Protein AF-A0A813JHT0-F1 (afdb_monomer_lite)

Sequence (220 aa):
MAVLHNSRRRVATPGHAGTRRAPLCAMLAVAAFACAQRTFVQPGAGRGAVARTVRGGGSDSSQSAYTYEPFPWAADITVRDEDLLAVVQAVPDVDSVWPDNFGSMQREDFRTRVKQRAGNLEDRAIDSIFNSFNKATYIVVDRSSCAETIRSWRNSDPQGEVSMNSVNLSIFGGRVQVIGAWLFLNVFSSFAAYFIILRPILDSNFGIDLLPGQPKWWDR

Radius of gyration: 30.07 Å; chains: 1; bounding box: 58×122×62 Å

Foldseek 3Di:
DDDDDDDDDDDDDDDDPDDPDDDPPPPPVVVVVVVPPPPPDDDDDDDDDDDDDDDDDDDPPPPPPDDDDLQVLLPDPPDDLVLLLLLLVLDQALCQQPNPVDQFDDLVSSVVSSCVRRNPRDSSSSVLLVCLLVLNDPPTRGSVSNRVLSCQQQVVDPVSGGNSVSSVVSSNSSSCVSVVVVCCVPPVVVVCCCLVPVQVVCCVPPVDHPDPPDDRPVVD

Structure (mmCIF, N/CA/C/O backbone):
data_AF-A0A813JHT0-F1
#
_entry.id   AF-A0A813JHT0-F1
#
loop_
_atom_site.group_PDB
_atom_site.id
_atom_site.type_symbol
_atom_site.label_atom_id
_atom_site.label_alt_id
_atom_site.label_comp_id
_atom_site.label_asym_id
_atom_site.label_entity_id
_atom_site.label_seq_id
_atom_site.pdbx_PDB_ins_code
_atom_site.Cartn_x
_atom_site.Cartn_y
_atom_site.Cartn_z
_atom_site.occupancy
_atom_site.B_iso_or_equiv
_atom_site.auth_seq_id
_atom_site.auth_comp_id
_atom_site.auth_asym_id
_atom_site.auth_atom_id
_atom_site.pdbx_PDB_model_num
ATOM 1 N N . MET A 1 1 ? 30.923 83.487 -16.931 1.00 39.47 1 MET A N 1
ATOM 2 C CA . MET A 1 1 ? 31.769 82.880 -15.878 1.00 39.47 1 MET A CA 1
ATOM 3 C C . MET A 1 1 ? 31.851 81.393 -16.184 1.00 39.47 1 MET A C 1
ATOM 5 O O . MET A 1 1 ? 30.807 80.772 -16.281 1.00 39.47 1 MET A O 1
ATOM 9 N N . ALA A 1 2 ? 32.968 80.919 -16.743 1.00 39.41 2 ALA A N 1
ATOM 10 C CA . ALA A 1 2 ? 34.105 80.355 -15.998 1.00 39.41 2 ALA A CA 1
ATOM 11 C C . ALA A 1 2 ? 33.700 79.065 -15.251 1.00 39.41 2 ALA A C 1
ATOM 13 O O . ALA A 1 2 ? 32.733 79.101 -14.511 1.00 39.41 2 ALA A O 1
ATOM 14 N N . VAL A 1 3 ? 34.376 77.918 -15.313 1.00 40.06 3 VAL A N 1
ATOM 15 C CA . VAL A 1 3 ? 35.500 77.368 -16.091 1.00 40.06 3 VAL A CA 1
ATOM 16 C C . VAL A 1 3 ? 35.672 75.932 -15.538 1.00 40.06 3 VAL A C 1
ATOM 18 O O . VAL A 1 3 ? 35.501 75.770 -14.339 1.00 40.06 3 VAL A O 1
ATOM 21 N N . LEU A 1 4 ? 35.982 74.953 -16.410 1.00 42.19 4 LEU A N 1
ATOM 22 C CA . LEU A 1 4 ? 36.785 73.708 -16.232 1.00 42.19 4 LEU A CA 1
ATOM 23 C C . LEU A 1 4 ? 36.589 72.849 -14.945 1.00 42.19 4 LEU A C 1
ATOM 25 O O . LEU A 1 4 ? 36.483 73.345 -13.842 1.00 42.19 4 LEU A O 1
ATOM 29 N N . HIS A 1 5 ? 36.638 71.515 -14.934 1.00 39.44 5 HIS A N 1
ATOM 30 C CA . HIS A 1 5 ? 37.691 70.632 -15.446 1.00 39.44 5 HIS A CA 1
ATOM 31 C C . HIS A 1 5 ? 37.261 69.177 -15.115 1.00 39.44 5 HIS A C 1
ATOM 33 O O . HIS A 1 5 ? 36.778 68.903 -14.025 1.00 39.44 5 HIS A O 1
ATOM 39 N N . ASN A 1 6 ? 37.283 68.260 -16.080 1.00 40.28 6 ASN A N 1
ATOM 40 C CA . ASN A 1 6 ? 38.317 67.240 -16.331 1.00 40.28 6 ASN A CA 1
ATOM 41 C C . ASN A 1 6 ? 38.044 65.830 -15.777 1.00 40.28 6 ASN A C 1
ATOM 43 O O . ASN A 1 6 ? 38.031 65.594 -14.577 1.00 40.28 6 ASN A O 1
ATOM 47 N N . SER A 1 7 ? 38.020 64.899 -16.734 1.00 47.91 7 SER A N 1
ATOM 48 C CA . SER A 1 7 ? 38.751 63.629 -16.754 1.00 47.91 7 SER A CA 1
ATOM 49 C C . SER A 1 7 ? 38.680 62.692 -15.550 1.00 47.91 7 SER A C 1
ATOM 51 O O . SER A 1 7 ? 39.332 62.911 -14.534 1.00 47.91 7 SER A O 1
ATOM 53 N N . ARG A 1 8 ? 38.193 61.473 -15.821 1.00 46.19 8 ARG A N 1
ATOM 54 C CA . ARG A 1 8 ? 39.055 60.284 -15.712 1.00 46.19 8 ARG A CA 1
ATOM 55 C C . ARG A 1 8 ? 38.555 59.115 -16.563 1.00 46.19 8 ARG A C 1
ATOM 57 O O . ARG A 1 8 ? 37.429 58.653 -16.430 1.00 46.19 8 ARG A O 1
ATOM 64 N N . ARG A 1 9 ? 39.473 58.638 -17.409 1.00 50.31 9 ARG A N 1
ATOM 65 C CA . ARG A 1 9 ? 39.480 57.347 -18.111 1.00 50.31 9 ARG A CA 1
ATOM 66 C C . ARG A 1 9 ? 39.134 56.188 -17.173 1.00 50.31 9 ARG A C 1
ATOM 68 O O . ARG A 1 9 ? 39.698 56.130 -16.081 1.00 50.31 9 ARG A O 1
ATOM 75 N N . ARG A 1 10 ? 38.434 55.173 -17.692 1.00 43.78 10 ARG A N 1
ATOM 76 C CA . ARG A 1 10 ? 38.801 53.765 -17.460 1.00 43.78 10 ARG A CA 1
ATOM 77 C C . ARG A 1 10 ? 38.607 52.935 -18.726 1.00 43.78 10 ARG A C 1
ATOM 79 O O . ARG A 1 10 ? 37.542 52.923 -19.327 1.00 43.78 10 ARG A O 1
ATOM 86 N N . VAL A 1 11 ? 39.696 52.271 -19.092 1.00 51.69 11 VAL A N 1
ATOM 87 C CA . VAL A 1 11 ? 39.784 51.139 -20.013 1.00 51.69 11 VAL A CA 1
ATOM 88 C C . VAL A 1 11 ? 39.367 49.888 -19.242 1.00 51.69 11 VAL A C 1
ATOM 90 O O . VAL A 1 11 ? 39.851 49.709 -18.126 1.00 51.69 11 VAL A O 1
ATOM 93 N N . ALA A 1 12 ? 38.531 49.035 -19.838 1.00 39.22 12 ALA A N 1
ATOM 94 C CA . ALA A 1 12 ? 38.560 47.579 -19.658 1.00 39.22 12 ALA A CA 1
ATOM 95 C C . ALA A 1 12 ? 37.565 46.903 -20.620 1.00 39.22 12 ALA A C 1
ATOM 97 O O . ALA A 1 12 ? 36.356 46.962 -20.419 1.00 39.22 12 ALA A O 1
ATOM 98 N N . THR A 1 13 ? 38.081 46.224 -21.642 1.00 48.75 13 THR A N 1
ATOM 99 C CA . THR A 1 13 ? 37.451 45.022 -22.213 1.00 48.75 13 THR A CA 1
ATOM 100 C C . THR A 1 13 ? 37.970 43.807 -21.445 1.00 48.75 13 THR A C 1
ATOM 102 O O . THR A 1 13 ? 39.159 43.773 -21.118 1.00 48.75 13 THR A O 1
ATOM 105 N N . PRO A 1 14 ? 37.129 42.792 -21.194 1.00 45.59 14 PRO A N 1
ATOM 106 C CA . PRO A 1 14 ? 37.393 41.530 -21.885 1.00 45.59 14 PRO A CA 1
ATOM 107 C C . PRO A 1 14 ? 36.131 40.795 -22.363 1.00 45.59 14 PRO A C 1
ATOM 109 O O . PRO A 1 14 ? 35.031 40.955 -21.838 1.00 45.59 14 PRO A O 1
ATOM 112 N N . GLY A 1 15 ? 36.339 39.991 -23.407 1.00 38.19 15 GLY A N 1
ATOM 113 C CA . GLY A 1 15 ? 35.321 39.298 -24.183 1.00 38.19 15 GLY A CA 1
ATOM 114 C C . GLY A 1 15 ? 34.507 38.246 -23.431 1.00 38.19 15 GLY A C 1
ATOM 115 O O . GLY A 1 15 ? 34.959 37.584 -22.499 1.00 38.19 15 GLY A O 1
ATOM 116 N N . HIS A 1 16 ? 33.280 38.069 -23.910 1.00 42.62 16 HIS A N 1
ATOM 117 C CA . HIS A 1 16 ? 32.401 36.969 -23.551 1.00 42.62 16 HIS A CA 1
ATOM 118 C C . HIS A 1 16 ? 32.788 35.710 -24.334 1.00 42.62 16 HIS A C 1
ATOM 120 O O . HIS A 1 16 ? 32.294 35.466 -25.431 1.00 42.62 16 HIS A O 1
ATOM 126 N N . ALA A 1 17 ? 33.663 34.893 -23.749 1.00 44.19 17 ALA A N 1
ATOM 127 C CA . ALA A 1 17 ? 33.780 33.486 -24.109 1.00 44.19 17 ALA A CA 1
ATOM 128 C C . ALA A 1 17 ? 32.729 32.701 -23.311 1.00 44.19 17 ALA A C 1
ATOM 130 O O . ALA A 1 17 ? 32.844 32.517 -22.098 1.00 44.19 17 ALA A O 1
ATOM 131 N N . GLY A 1 18 ? 31.667 32.283 -24.000 1.00 44.84 18 GLY A N 1
ATOM 132 C CA . GLY A 1 18 ? 30.606 31.455 -23.444 1.00 44.84 18 GLY A CA 1
ATOM 133 C C . GLY A 1 18 ? 31.132 30.085 -23.028 1.00 44.84 18 GLY A C 1
ATOM 134 O O . GLY A 1 18 ? 31.391 29.225 -23.863 1.00 44.84 18 GLY A O 1
ATOM 135 N N . THR A 1 19 ? 31.234 29.858 -21.723 1.00 42.38 19 THR A N 1
ATOM 136 C CA . THR A 1 19 ? 31.386 28.524 -21.143 1.00 42.38 19 THR A CA 1
ATOM 137 C C . THR A 1 19 ? 29.993 27.963 -20.873 1.00 42.38 19 THR A C 1
ATOM 139 O O . THR A 1 19 ? 29.378 28.217 -19.839 1.00 42.38 19 THR A O 1
ATOM 142 N N . ARG A 1 20 ? 29.468 27.193 -21.833 1.00 43.25 20 ARG A N 1
ATOM 143 C CA . ARG A 1 20 ? 28.304 26.326 -21.614 1.00 43.25 20 ARG A CA 1
ATOM 144 C C . ARG A 1 20 ? 28.704 25.242 -20.612 1.00 43.25 20 ARG A C 1
ATOM 146 O O . ARG A 1 20 ? 29.305 24.240 -20.981 1.00 43.25 20 ARG A O 1
ATOM 153 N N . ARG A 1 21 ? 28.384 25.444 -19.333 1.00 41.97 21 ARG A N 1
ATOM 154 C CA . ARG A 1 21 ? 28.348 24.357 -18.350 1.00 41.97 21 ARG A CA 1
ATOM 155 C C . ARG A 1 21 ? 27.132 23.488 -18.664 1.00 41.97 21 ARG A C 1
ATOM 157 O O . ARG A 1 21 ? 26.000 23.908 -18.444 1.00 41.97 21 ARG A O 1
ATOM 164 N N . ALA A 1 22 ? 27.373 22.300 -19.208 1.00 45.97 22 ALA A N 1
ATOM 165 C CA . ALA A 1 22 ? 26.373 21.242 -19.249 1.00 45.97 22 ALA A CA 1
ATOM 166 C C . ALA A 1 22 ? 26.033 20.809 -17.805 1.00 45.97 22 ALA A C 1
ATOM 168 O O . ALA A 1 22 ? 26.945 20.694 -16.979 1.00 45.97 22 ALA A O 1
ATOM 169 N N . PRO A 1 23 ? 24.754 20.582 -17.461 1.00 44.19 23 PRO A N 1
ATOM 170 C CA . PRO A 1 23 ? 24.379 20.140 -16.126 1.00 44.19 23 PRO A CA 1
ATOM 171 C C . PRO A 1 23 ? 24.704 18.650 -15.935 1.00 44.19 23 PRO A C 1
ATOM 173 O O . PRO A 1 23 ? 23.951 17.767 -16.340 1.00 44.19 23 PRO A O 1
ATOM 176 N N . LEU A 1 24 ? 25.806 18.380 -15.234 1.00 42.47 24 LEU A N 1
ATOM 177 C CA . LEU A 1 24 ? 26.158 17.101 -14.598 1.00 42.47 24 LEU A CA 1
ATOM 178 C C . LEU A 1 24 ? 25.237 16.788 -13.391 1.00 42.47 24 LEU A C 1
ATOM 180 O O . LEU A 1 24 ? 25.703 16.439 -12.314 1.00 42.47 24 LEU A O 1
ATOM 184 N N . CYS A 1 25 ? 23.916 16.925 -13.550 1.00 36.72 25 CYS A N 1
ATOM 185 C CA . CYS A 1 25 ? 22.932 16.618 -12.498 1.00 36.72 25 CYS A CA 1
ATOM 186 C C . CYS A 1 25 ? 22.017 15.426 -12.822 1.00 36.72 25 CYS A C 1
ATOM 1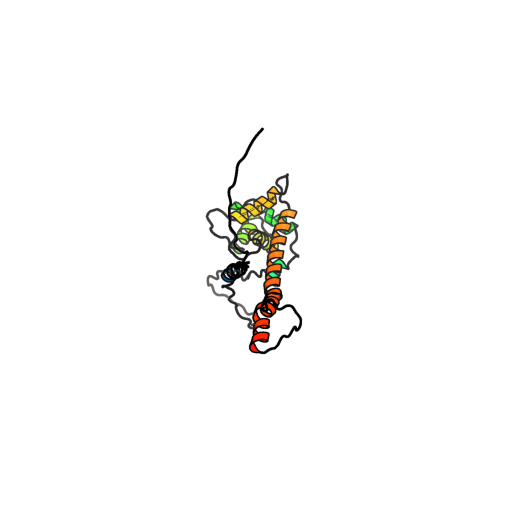88 O O . CYS A 1 25 ? 21.223 15.029 -11.977 1.00 36.72 25 CYS A O 1
ATOM 190 N N . ALA A 1 26 ? 22.123 14.814 -14.006 1.00 39.06 26 ALA A N 1
ATOM 191 C CA . ALA A 1 26 ? 21.202 13.746 -14.411 1.00 39.06 26 ALA A CA 1
ATOM 192 C C . ALA A 1 26 ? 21.639 12.317 -14.019 1.00 39.06 26 ALA A C 1
ATOM 194 O O . ALA A 1 26 ? 20.841 11.394 -14.143 1.00 39.06 26 ALA A O 1
ATOM 195 N N . MET A 1 27 ? 22.864 12.102 -13.517 1.00 37.34 27 MET A N 1
ATOM 196 C CA . MET A 1 27 ? 23.356 10.744 -13.206 1.00 37.34 27 MET A CA 1
ATOM 197 C C . MET A 1 27 ? 23.223 10.312 -11.737 1.00 37.34 27 MET A C 1
ATOM 199 O O . MET A 1 27 ? 23.420 9.140 -11.432 1.00 37.34 27 MET A O 1
ATOM 203 N N . LEU A 1 28 ? 22.818 11.200 -10.825 1.00 34.72 28 LEU A N 1
ATOM 204 C CA . LEU A 1 28 ? 22.631 10.847 -9.408 1.00 34.72 28 LEU A CA 1
ATOM 205 C C . LEU A 1 28 ? 21.220 10.336 -9.067 1.00 34.72 28 LEU A C 1
ATOM 207 O O . LEU A 1 28 ? 21.035 9.719 -8.023 1.00 34.72 28 LEU A O 1
ATOM 211 N N . ALA A 1 29 ? 20.240 10.499 -9.961 1.00 37.84 29 ALA A N 1
ATOM 212 C CA . ALA A 1 29 ? 18.876 10.013 -9.733 1.00 37.84 29 ALA A CA 1
ATOM 213 C C . ALA A 1 29 ? 18.697 8.505 -10.011 1.00 37.84 29 ALA A C 1
ATOM 215 O O . ALA A 1 29 ? 17.748 7.901 -9.519 1.00 37.84 29 ALA A O 1
ATOM 216 N N . VAL A 1 30 ? 19.614 7.869 -10.753 1.00 39.75 30 VAL A N 1
ATOM 217 C CA . VAL A 1 30 ? 19.514 6.435 -11.096 1.00 39.75 30 VAL A CA 1
ATOM 218 C C . VAL A 1 30 ? 20.142 5.539 -10.016 1.00 39.75 30 VAL A C 1
ATOM 220 O O . VAL A 1 30 ? 19.679 4.424 -9.786 1.00 39.75 30 VAL A O 1
ATOM 223 N N . ALA A 1 31 ? 21.132 6.036 -9.268 1.00 34.69 31 ALA A N 1
ATOM 224 C CA . ALA A 1 31 ? 21.785 5.262 -8.207 1.00 34.69 31 ALA A CA 1
ATOM 225 C C . ALA A 1 31 ? 20.931 5.126 -6.929 1.00 34.69 31 ALA A C 1
ATOM 227 O O . ALA A 1 31 ? 21.036 4.121 -6.226 1.00 34.69 31 ALA A O 1
ATOM 228 N N . ALA A 1 32 ? 20.043 6.085 -6.647 1.00 38.59 32 ALA A N 1
ATOM 229 C CA . ALA A 1 32 ? 19.185 6.037 -5.461 1.00 38.59 32 ALA A CA 1
ATOM 230 C C . ALA A 1 32 ? 18.056 4.990 -5.562 1.00 38.59 32 ALA A C 1
ATOM 232 O O . ALA A 1 32 ? 17.557 4.538 -4.536 1.00 38.59 32 ALA A O 1
ATOM 233 N N . PHE A 1 33 ? 17.688 4.553 -6.773 1.00 40.00 33 PHE A N 1
ATOM 234 C CA . PHE A 1 33 ? 16.635 3.547 -6.971 1.00 40.00 33 PHE A CA 1
ATOM 235 C C . PHE A 1 33 ? 17.179 2.114 -7.110 1.00 40.00 33 PHE A C 1
ATOM 237 O O . PHE A 1 33 ? 16.490 1.150 -6.782 1.00 40.00 33 PHE A O 1
ATOM 244 N N . ALA A 1 34 ? 18.443 1.957 -7.521 1.00 37.69 34 ALA A N 1
ATOM 245 C CA . ALA A 1 34 ? 19.083 0.648 -7.673 1.00 37.69 34 ALA A CA 1
ATOM 246 C C . ALA A 1 34 ? 19.474 -0.006 -6.332 1.00 37.69 34 ALA A C 1
ATOM 248 O O . ALA A 1 34 ? 19.559 -1.231 -6.246 1.00 37.69 34 ALA A O 1
ATOM 249 N N . CYS A 1 35 ? 19.661 0.776 -5.262 1.00 32.97 35 CYS A N 1
ATOM 250 C CA . CYS A 1 35 ? 19.994 0.221 -3.944 1.00 32.97 35 CYS A CA 1
ATOM 251 C C . CYS A 1 35 ? 18.789 -0.433 -3.233 1.00 32.97 35 CYS A C 1
ATOM 253 O O . CYS A 1 35 ? 18.979 -1.213 -2.305 1.00 32.97 35 CYS A O 1
ATOM 255 N N . ALA A 1 36 ? 17.556 -0.183 -3.692 1.00 38.06 36 ALA A N 1
ATOM 256 C CA . ALA A 1 36 ? 16.337 -0.732 -3.091 1.00 38.06 36 ALA A CA 1
ATOM 257 C C . ALA A 1 36 ? 15.837 -2.043 -3.739 1.00 38.06 36 ALA A C 1
ATOM 259 O O . ALA A 1 36 ? 14.849 -2.606 -3.278 1.00 38.06 36 ALA A O 1
ATOM 260 N N . GLN A 1 37 ? 16.490 -2.548 -4.795 1.00 43.69 37 GLN A N 1
ATOM 261 C CA . GLN A 1 37 ? 15.995 -3.702 -5.571 1.00 43.69 37 GLN A CA 1
ATOM 262 C C . GLN A 1 37 ? 16.779 -5.007 -5.377 1.00 43.69 37 GLN A C 1
ATOM 264 O O . GLN A 1 37 ? 16.456 -6.023 -5.995 1.00 43.69 37 GLN A O 1
ATOM 269 N N . ARG A 1 38 ? 17.796 -5.039 -4.510 1.00 34.97 38 ARG A N 1
ATOM 270 C CA . ARG A 1 38 ? 18.652 -6.225 -4.350 1.00 34.97 38 ARG A CA 1
ATOM 271 C C . ARG A 1 38 ? 18.113 -7.239 -3.332 1.00 34.97 38 ARG A C 1
ATOM 273 O O . ARG A 1 38 ? 18.854 -7.667 -2.463 1.00 34.97 38 ARG A O 1
ATOM 280 N N . THR A 1 39 ? 16.855 -7.652 -3.475 1.00 39.09 39 THR A N 1
ATOM 281 C CA . THR A 1 39 ? 16.288 -8.867 -2.846 1.00 39.09 39 THR A CA 1
ATOM 282 C C . THR A 1 39 ? 15.051 -9.348 -3.618 1.00 39.09 39 THR A C 1
ATOM 284 O O . THR A 1 39 ? 13.990 -9.578 -3.054 1.00 39.09 39 THR A O 1
ATOM 287 N N . PHE A 1 40 ? 15.173 -9.529 -4.935 1.00 35.50 40 PHE A N 1
ATOM 288 C CA . PHE A 1 40 ? 14.234 -10.365 -5.691 1.00 35.50 40 PHE A CA 1
ATOM 289 C C . PHE A 1 40 ? 14.911 -11.714 -5.962 1.00 35.50 40 PHE A C 1
ATOM 291 O O . PHE A 1 40 ? 15.531 -11.927 -7.001 1.00 35.50 40 PHE A O 1
ATOM 298 N N . VAL A 1 41 ? 14.874 -12.603 -4.966 1.00 33.28 41 VAL A N 1
ATOM 299 C CA . VAL A 1 41 ? 15.194 -14.024 -5.149 1.00 33.28 41 VAL A CA 1
ATOM 300 C C . VAL A 1 41 ? 13.876 -14.743 -5.415 1.00 33.28 41 VAL A C 1
ATOM 302 O O . VAL A 1 41 ? 12.976 -14.754 -4.582 1.00 33.28 41 VAL A O 1
ATOM 305 N N . GLN A 1 42 ? 13.767 -15.299 -6.613 1.00 41.41 42 GLN A N 1
ATOM 306 C CA . GLN A 1 42 ? 12.656 -16.110 -7.098 1.00 41.41 42 GLN A CA 1
ATOM 307 C C . GLN A 1 42 ? 12.729 -17.525 -6.486 1.00 41.41 42 GLN A C 1
ATOM 309 O O . GLN A 1 42 ? 13.827 -18.086 -6.460 1.00 41.41 42 GLN A O 1
ATOM 314 N N . PRO A 1 43 ? 11.608 -18.172 -6.112 1.00 40.25 43 PRO A N 1
ATOM 315 C CA . PRO A 1 43 ? 11.563 -19.627 -6.092 1.00 40.25 43 PRO A CA 1
ATOM 316 C C . PRO A 1 43 ? 10.605 -20.174 -7.162 1.00 40.25 43 PRO A C 1
ATOM 318 O O . PRO A 1 43 ? 9.398 -19.970 -7.121 1.00 40.25 43 PRO A O 1
ATOM 321 N N . GLY A 1 44 ? 11.211 -20.865 -8.131 1.00 31.39 44 GLY A N 1
ATOM 322 C CA . GLY A 1 44 ? 10.800 -22.165 -8.677 1.00 31.39 44 GLY A CA 1
ATOM 323 C C . GLY A 1 44 ? 9.347 -22.404 -9.101 1.00 31.39 44 GLY A C 1
ATOM 324 O O . GLY A 1 44 ? 8.495 -22.745 -8.290 1.00 31.39 44 GLY A O 1
ATOM 325 N N . ALA A 1 45 ? 9.128 -22.445 -10.416 1.00 37.38 45 ALA A N 1
ATOM 326 C CA . ALA A 1 45 ? 8.059 -23.231 -11.025 1.00 37.38 45 ALA A CA 1
ATOM 327 C C . ALA A 1 45 ? 8.387 -24.740 -10.957 1.00 37.38 45 ALA A C 1
ATOM 329 O O . ALA A 1 45 ? 9.468 -25.146 -11.384 1.00 37.38 45 ALA A O 1
ATOM 330 N N . GLY A 1 46 ? 7.452 -25.588 -10.497 1.00 30.69 46 GLY A N 1
ATOM 331 C CA . GLY A 1 46 ? 7.603 -27.046 -10.612 1.00 30.69 46 GLY A CA 1
ATOM 332 C C . GLY A 1 46 ? 6.568 -27.934 -9.903 1.00 30.69 46 GLY A C 1
ATOM 333 O O . GLY A 1 46 ? 6.791 -28.322 -8.770 1.00 30.69 46 GLY A O 1
ATOM 334 N N . ARG A 1 47 ? 5.526 -28.327 -10.660 1.00 30.88 47 ARG A N 1
ATOM 335 C CA . ARG A 1 47 ? 4.826 -29.642 -10.736 1.00 30.88 47 ARG A CA 1
ATOM 336 C C . ARG A 1 47 ? 4.225 -30.308 -9.475 1.00 30.88 47 ARG A C 1
ATOM 338 O O . ARG A 1 47 ? 4.864 -30.490 -8.453 1.00 30.88 47 ARG A O 1
ATOM 345 N N . GLY A 1 48 ? 2.972 -30.755 -9.632 1.00 37.91 48 GLY A N 1
ATOM 346 C CA . GLY A 1 48 ? 2.109 -31.280 -8.572 1.00 37.91 48 GLY A CA 1
ATOM 347 C C . GLY A 1 48 ? 2.373 -32.700 -8.065 1.00 37.91 48 GLY A C 1
ATOM 348 O O . GLY A 1 48 ? 3.131 -33.468 -8.648 1.00 37.91 48 GLY A O 1
ATOM 349 N N . ALA A 1 49 ? 1.649 -33.047 -6.997 1.00 30.38 49 ALA A N 1
ATOM 350 C CA . ALA A 1 49 ? 1.373 -34.412 -6.561 1.00 30.38 49 ALA A CA 1
ATOM 351 C C . ALA A 1 49 ? 0.093 -34.467 -5.701 1.00 30.38 49 ALA A C 1
ATOM 353 O O . ALA A 1 49 ? -0.300 -33.501 -5.054 1.00 30.38 49 ALA A O 1
ATOM 354 N N . VAL A 1 50 ? -0.549 -35.629 -5.768 1.00 33.66 50 VAL A N 1
ATOM 355 C CA . VAL A 1 50 ? -1.861 -36.039 -5.250 1.00 33.66 50 VAL A CA 1
ATOM 356 C C . VAL A 1 50 ? -1.884 -36.194 -3.717 1.00 33.66 50 VAL A C 1
ATOM 358 O O . VAL A 1 50 ? -0.883 -36.552 -3.106 1.00 33.66 50 VAL A O 1
ATOM 361 N N . ALA A 1 51 ? -3.054 -35.983 -3.105 1.00 41.09 51 ALA A N 1
ATOM 362 C CA . ALA A 1 51 ? -3.326 -36.146 -1.673 1.00 41.09 51 ALA A CA 1
ATOM 363 C C . ALA A 1 51 ? -3.245 -37.604 -1.158 1.00 41.09 51 ALA A C 1
ATOM 365 O O . ALA A 1 51 ? -3.826 -38.494 -1.781 1.00 41.09 51 ALA A O 1
ATOM 366 N N . ARG A 1 52 ? -2.674 -37.825 0.046 1.00 28.81 52 ARG A N 1
ATOM 367 C CA . ARG A 1 52 ? -3.182 -38.781 1.065 1.00 28.81 52 ARG A CA 1
ATOM 368 C C . ARG A 1 52 ? -2.575 -38.547 2.469 1.00 28.81 52 ARG A C 1
ATOM 370 O O . ARG A 1 52 ? -1.450 -38.098 2.620 1.00 28.81 52 ARG A O 1
ATOM 377 N N . THR A 1 53 ? -3.403 -38.868 3.459 1.00 33.69 53 THR A N 1
ATOM 378 C CA . THR A 1 53 ? -3.461 -38.598 4.906 1.00 33.69 53 THR A CA 1
ATOM 379 C C . THR A 1 53 ? -2.453 -39.340 5.822 1.00 33.69 53 THR A C 1
ATOM 381 O O . THR A 1 53 ? -2.063 -40.459 5.509 1.00 33.69 53 THR A O 1
ATOM 384 N N . VAL A 1 54 ? -2.219 -38.764 7.024 1.00 29.45 54 VAL A N 1
ATOM 385 C CA . VAL A 1 54 ? -2.128 -39.367 8.396 1.00 29.45 54 VAL A CA 1
ATOM 386 C C . VAL A 1 54 ? -0.860 -39.026 9.225 1.00 29.45 54 VAL A C 1
ATOM 388 O O . VAL A 1 54 ? 0.192 -39.623 9.054 1.00 29.45 54 VAL A O 1
ATOM 391 N N . ARG A 1 55 ? -1.080 -38.142 10.223 1.00 31.97 55 ARG A N 1
ATOM 392 C CA . ARG A 1 55 ? -0.744 -38.202 11.675 1.00 31.97 55 ARG A CA 1
ATOM 393 C C . ARG A 1 55 ? 0.707 -38.473 12.120 1.00 31.97 55 ARG A C 1
ATOM 395 O O . ARG A 1 55 ? 1.175 -39.602 12.102 1.00 31.97 55 ARG A O 1
ATOM 402 N N . GLY A 1 56 ? 1.305 -37.471 12.766 1.00 24.70 56 GLY A N 1
ATOM 403 C CA . GLY A 1 56 ? 2.451 -37.632 13.666 1.00 24.70 56 GLY A CA 1
ATOM 404 C C . GLY A 1 56 ? 2.971 -36.274 14.122 1.00 24.70 56 GLY A C 1
ATOM 405 O O . GLY A 1 56 ? 3.271 -35.436 13.286 1.00 24.70 56 GLY A O 1
ATOM 406 N N . GLY A 1 57 ? 2.990 -36.038 15.434 1.00 34.88 57 GLY A N 1
ATOM 407 C CA . GLY A 1 57 ? 3.317 -34.749 16.033 1.00 34.88 57 GLY A CA 1
ATOM 408 C C . GLY A 1 57 ? 4.713 -34.236 15.683 1.00 34.88 57 GLY A C 1
ATOM 409 O O . GLY A 1 57 ? 5.699 -34.965 15.718 1.00 34.88 57 GLY A O 1
ATOM 410 N N . GLY A 1 58 ? 4.760 -32.944 15.411 1.00 23.50 58 GLY A N 1
ATOM 411 C CA . GLY A 1 58 ? 5.943 -32.121 15.254 1.00 23.50 58 GLY A CA 1
ATOM 412 C C . GLY A 1 58 ? 5.438 -30.689 15.204 1.00 23.50 58 GLY A C 1
ATOM 413 O O . GLY A 1 58 ? 4.395 -30.428 14.615 1.00 23.50 58 GLY A O 1
ATOM 414 N N . SER A 1 59 ? 6.090 -29.794 15.927 1.00 35.59 59 SER A N 1
ATOM 415 C CA . SER A 1 59 ? 5.754 -28.379 16.031 1.00 35.59 59 SER A CA 1
ATOM 416 C C . SER A 1 59 ? 5.850 -27.683 14.670 1.00 35.59 59 SER A C 1
ATOM 418 O O . SER A 1 59 ? 6.851 -27.033 14.374 1.00 35.59 59 SER A O 1
ATOM 420 N N . ASP A 1 60 ? 4.812 -27.807 13.851 1.00 31.97 60 ASP A N 1
ATOM 421 C CA . ASP A 1 60 ? 4.623 -26.954 12.691 1.00 31.97 60 ASP A CA 1
ATOM 422 C C . ASP A 1 60 ? 4.172 -25.594 13.215 1.00 31.97 60 ASP A C 1
ATOM 424 O O . ASP A 1 60 ? 2.992 -25.338 13.464 1.00 31.97 60 ASP A O 1
ATOM 428 N N . SER A 1 61 ? 5.139 -24.696 13.397 1.00 37.84 61 SER A N 1
ATOM 429 C CA . SER A 1 61 ? 4.882 -23.284 13.166 1.00 37.84 61 SER A CA 1
ATOM 430 C C . SER A 1 61 ? 4.327 -23.195 11.748 1.00 37.84 61 SER A C 1
ATOM 432 O O . SER A 1 61 ? 5.094 -23.171 10.784 1.00 37.84 61 SER A O 1
ATOM 434 N N . SER A 1 62 ? 3.002 -23.238 11.616 1.00 35.91 62 SER A N 1
ATOM 435 C CA . SER A 1 62 ? 2.305 -22.988 10.367 1.00 35.91 62 SER A CA 1
ATOM 436 C C . SER A 1 62 ? 2.623 -21.550 9.984 1.00 35.91 62 SER A C 1
ATOM 438 O O . SER A 1 62 ? 1.902 -20.620 10.345 1.00 35.91 62 SER A O 1
ATOM 440 N N . GLN A 1 63 ? 3.756 -21.353 9.309 1.00 40.12 63 GLN A N 1
ATOM 441 C CA . GLN A 1 63 ? 3.984 -20.181 8.494 1.00 40.12 63 GLN A CA 1
ATOM 442 C C . GLN A 1 63 ? 2.812 -20.172 7.525 1.00 40.12 63 GLN A C 1
ATOM 444 O O . GLN A 1 63 ? 2.748 -20.982 6.602 1.00 40.12 63 GLN A O 1
ATOM 449 N N . SER A 1 64 ? 1.829 -19.333 7.848 1.00 43.31 64 SER A N 1
ATOM 450 C CA . SER A 1 64 ? 0.718 -18.954 6.993 1.00 43.31 64 SER A CA 1
ATOM 451 C C . SER A 1 64 ? 1.267 -18.857 5.572 1.00 43.31 64 SER A C 1
ATOM 453 O O . SER A 1 64 ? 2.131 -18.024 5.298 1.00 43.31 64 SER A O 1
ATOM 455 N N . ALA A 1 65 ? 0.844 -19.773 4.695 1.00 44.78 65 ALA A N 1
ATOM 456 C CA . ALA A 1 65 ? 1.282 -19.896 3.302 1.00 44.78 65 ALA A CA 1
ATOM 457 C C . ALA A 1 65 ? 0.766 -18.729 2.435 1.00 44.78 65 ALA A C 1
ATOM 459 O O . ALA A 1 65 ? 0.431 -18.890 1.264 1.00 44.78 65 ALA A O 1
ATOM 460 N N . TYR A 1 66 ? 0.638 -17.551 3.037 1.00 46.56 66 TYR A N 1
ATOM 461 C CA . TYR A 1 66 ? 0.127 -16.344 2.439 1.00 46.56 66 TYR A CA 1
ATOM 462 C C . TYR A 1 66 ? 1.307 -15.478 2.013 1.00 46.56 66 TYR A C 1
ATOM 464 O O . TYR A 1 66 ? 1.789 -14.606 2.740 1.00 46.56 66 TYR A O 1
ATOM 472 N N . THR A 1 67 ? 1.812 -15.753 0.816 1.00 64.50 67 THR A N 1
ATOM 473 C CA . THR A 1 67 ? 2.777 -14.878 0.158 1.00 64.50 67 THR A CA 1
ATOM 474 C C . THR A 1 67 ? 2.054 -13.594 -0.237 1.00 64.50 67 THR A C 1
ATOM 476 O O . THR A 1 67 ? 1.063 -13.626 -0.962 1.00 64.50 67 THR A O 1
ATOM 479 N N . TYR A 1 68 ? 2.513 -12.446 0.266 1.00 66.19 68 TYR A N 1
ATOM 480 C CA . TYR A 1 68 ? 1.992 -11.165 -0.197 1.00 66.19 68 TYR A CA 1
ATOM 481 C C . TYR A 1 68 ? 2.312 -10.994 -1.678 1.00 66.19 68 TYR A C 1
ATOM 483 O O . TYR A 1 68 ? 3.480 -10.866 -2.040 1.00 66.19 68 TYR A O 1
ATOM 491 N N . GLU A 1 69 ? 1.277 -10.925 -2.508 1.00 78.69 69 GLU A N 1
ATOM 492 C CA . GLU A 1 69 ? 1.407 -10.552 -3.910 1.00 78.69 69 GLU A CA 1
ATOM 493 C C . GLU A 1 69 ? 0.879 -9.115 -4.087 1.00 78.69 69 GLU A C 1
ATOM 495 O O . GLU A 1 69 ? -0.337 -8.899 -4.087 1.00 78.69 69 GLU A O 1
ATOM 500 N N . PRO A 1 70 ? 1.766 -8.102 -4.212 1.00 80.12 70 PRO A N 1
ATOM 501 C CA . PRO A 1 70 ? 1.357 -6.698 -4.233 1.00 80.12 70 PRO A CA 1
ATOM 502 C C . PRO A 1 70 ? 0.410 -6.366 -5.386 1.00 80.12 70 PRO A C 1
ATOM 504 O O . PRO A 1 70 ? -0.553 -5.628 -5.203 1.00 80.12 70 PRO A O 1
ATOM 507 N N . PHE A 1 71 ? 0.675 -6.902 -6.580 1.00 83.31 71 PHE A N 1
ATOM 508 C CA . PHE A 1 71 ? -0.100 -6.567 -7.773 1.00 83.31 71 PHE A CA 1
ATOM 509 C C . PHE A 1 71 ? -1.527 -7.146 -7.745 1.00 83.31 71 PHE A C 1
ATOM 511 O O . PHE A 1 71 ? -2.456 -6.369 -7.955 1.00 83.31 71 PHE A O 1
ATOM 518 N N . PRO A 1 72 ? -1.749 -8.437 -7.422 1.00 86.25 72 PRO A N 1
ATOM 519 C CA . PRO A 1 72 ? -3.095 -8.967 -7.200 1.00 86.25 72 PRO A CA 1
ATOM 520 C C . PRO A 1 72 ? -3.888 -8.189 -6.152 1.00 86.25 72 PRO A C 1
ATOM 522 O O . PRO A 1 72 ? -5.042 -7.865 -6.401 1.00 86.25 72 PRO A O 1
ATOM 525 N N . TRP A 1 73 ? -3.265 -7.807 -5.032 1.00 87.12 73 TRP A N 1
ATOM 526 C CA . TRP A 1 73 ? -3.914 -6.937 -4.047 1.00 87.12 73 TRP A CA 1
ATOM 527 C C . TRP A 1 73 ? -4.289 -5.571 -4.640 1.00 87.12 73 TRP A C 1
ATOM 529 O O . TRP A 1 73 ? -5.392 -5.073 -4.419 1.00 87.12 73 TRP A O 1
ATOM 539 N N . ALA A 1 74 ? -3.383 -4.957 -5.404 1.00 87.19 74 ALA A N 1
ATOM 540 C CA . ALA A 1 74 ? -3.624 -3.645 -5.987 1.00 87.19 74 ALA A CA 1
ATOM 541 C C . ALA A 1 74 ? -4.720 -3.661 -7.065 1.00 87.19 74 ALA A C 1
ATOM 543 O O . ALA A 1 74 ? -5.433 -2.670 -7.226 1.00 87.19 74 ALA A O 1
ATOM 544 N N . ALA A 1 75 ? -4.855 -4.777 -7.783 1.00 86.38 75 ALA A N 1
ATOM 545 C CA . ALA A 1 75 ? -5.889 -5.005 -8.786 1.00 86.38 75 ALA A CA 1
ATOM 546 C C . ALA A 1 75 ? -7.231 -5.465 -8.183 1.00 86.38 75 ALA A C 1
ATOM 548 O O . ALA A 1 75 ? -8.262 -5.361 -8.848 1.00 86.38 75 ALA A O 1
ATOM 549 N N . ASP A 1 76 ? -7.239 -5.961 -6.942 1.00 85.81 76 ASP A N 1
ATOM 550 C CA . ASP A 1 76 ? -8.452 -6.408 -6.265 1.00 85.81 76 ASP A CA 1
ATOM 551 C C . ASP A 1 76 ? -9.272 -5.216 -5.751 1.00 85.81 76 ASP A C 1
ATOM 553 O O . ASP A 1 76 ? -8.962 -4.610 -4.725 1.00 85.81 76 ASP A O 1
ATOM 557 N N . ILE A 1 77 ? -10.348 -4.894 -6.471 1.00 86.94 77 ILE A N 1
ATOM 558 C CA . ILE A 1 77 ? -11.330 -3.858 -6.118 1.00 86.94 77 ILE A CA 1
ATOM 559 C C . ILE A 1 77 ? -12.601 -4.431 -5.473 1.00 86.94 77 ILE A C 1
ATOM 561 O O . ILE A 1 77 ? -13.588 -3.715 -5.343 1.00 86.94 77 ILE A O 1
ATOM 565 N N . THR A 1 78 ? -12.608 -5.716 -5.103 1.00 89.88 78 THR A N 1
ATOM 566 C CA . THR A 1 78 ? -13.826 -6.415 -4.653 1.00 89.88 78 THR A CA 1
ATOM 567 C C . THR A 1 78 ? -14.160 -6.217 -3.175 1.00 89.88 78 THR A C 1
ATOM 569 O O . THR A 1 78 ? -15.274 -6.528 -2.762 1.00 89.88 78 THR A O 1
ATOM 572 N N . VAL A 1 79 ? -13.223 -5.684 -2.386 1.00 91.00 79 VAL A N 1
ATOM 573 C CA . VAL A 1 79 ? -13.415 -5.421 -0.953 1.00 91.00 79 VAL A CA 1
ATOM 574 C C . VAL A 1 79 ? -14.457 -4.321 -0.755 1.00 91.00 79 VAL A C 1
ATOM 576 O O . VAL A 1 79 ? -14.320 -3.237 -1.324 1.00 91.00 79 VAL A O 1
ATOM 579 N N . ARG A 1 80 ? -15.486 -4.592 0.054 1.00 93.19 80 ARG A N 1
ATOM 580 C CA . ARG A 1 80 ? -16.591 -3.654 0.295 1.00 93.19 80 ARG A CA 1
ATOM 581 C C . ARG A 1 80 ? -16.213 -2.612 1.347 1.00 93.19 80 ARG A C 1
ATOM 583 O O . ARG A 1 80 ? -15.503 -2.908 2.307 1.00 93.19 80 ARG A O 1
ATOM 590 N N . ASP A 1 81 ? -16.772 -1.414 1.206 1.00 93.44 81 ASP A N 1
ATOM 591 C CA . ASP A 1 81 ? -16.565 -0.305 2.147 1.00 93.44 81 ASP A CA 1
ATOM 592 C C . ASP A 1 81 ? -17.019 -0.651 3.575 1.00 93.44 81 ASP A C 1
ATOM 594 O O . ASP A 1 81 ? -16.382 -0.242 4.542 1.00 93.44 81 ASP A O 1
ATOM 598 N N . GLU A 1 82 ? -18.085 -1.443 3.713 1.00 93.62 82 GLU A N 1
ATOM 599 C CA . GLU A 1 82 ? -18.615 -1.916 5.000 1.00 93.62 82 GLU A CA 1
ATOM 600 C C . GLU A 1 82 ? -17.581 -2.746 5.778 1.00 93.62 82 GLU A C 1
ATOM 602 O O . GLU A 1 82 ? -17.394 -2.552 6.980 1.00 93.62 82 GLU A O 1
ATOM 607 N N . ASP A 1 83 ? -16.875 -3.639 5.079 1.00 94.31 83 ASP A N 1
ATOM 608 C CA . ASP A 1 83 ? -15.870 -4.518 5.677 1.00 94.31 83 ASP A CA 1
ATOM 609 C C . ASP A 1 83 ? -14.620 -3.714 6.070 1.00 94.31 83 ASP A C 1
ATOM 611 O O . ASP A 1 83 ? -14.049 -3.919 7.143 1.00 94.31 83 ASP A O 1
ATOM 615 N N . LEU A 1 84 ? -14.226 -2.739 5.241 1.00 94.00 84 LEU A N 1
ATOM 616 C CA . LEU A 1 84 ? -13.150 -1.795 5.560 1.00 94.00 84 LEU A CA 1
ATOM 617 C C . LEU A 1 84 ? -13.491 -0.953 6.793 1.00 94.00 84 LEU A C 1
ATOM 619 O O . LEU A 1 84 ? -12.660 -0.817 7.694 1.00 94.00 84 LEU A O 1
ATOM 623 N N . LEU A 1 85 ? -14.714 -0.424 6.864 1.00 93.44 85 LEU A N 1
ATOM 624 C CA . LEU A 1 85 ? -15.178 0.371 7.995 1.00 93.44 85 LEU A CA 1
ATOM 625 C C . LEU A 1 85 ? -15.161 -0.444 9.291 1.00 93.44 85 LEU A C 1
ATOM 627 O O . LEU A 1 85 ? -14.659 0.044 10.305 1.00 93.44 85 LEU A O 1
ATOM 631 N N . ALA A 1 86 ? -15.644 -1.688 9.257 1.00 93.19 86 ALA A N 1
ATOM 632 C CA . ALA A 1 86 ? -15.641 -2.580 10.415 1.00 93.19 86 ALA A CA 1
ATOM 633 C C . ALA A 1 86 ? -14.218 -2.827 10.948 1.00 93.19 86 ALA A C 1
ATOM 635 O O . ALA A 1 86 ? -13.986 -2.794 12.159 1.00 93.19 86 ALA A O 1
ATOM 636 N N . VAL A 1 87 ? -13.238 -2.996 10.053 1.00 94.00 87 VAL A N 1
ATOM 637 C CA . VAL A 1 87 ? -11.822 -3.122 10.433 1.00 94.00 87 VAL A CA 1
ATOM 638 C C . VAL A 1 87 ? -11.300 -1.832 11.069 1.00 94.00 87 VAL A C 1
ATOM 640 O O . VAL A 1 87 ? -10.659 -1.890 12.116 1.00 94.00 87 VAL A O 1
ATOM 643 N N . VAL A 1 88 ? -11.569 -0.660 10.486 1.00 92.75 88 VAL A N 1
ATOM 644 C CA . VAL A 1 88 ? -11.080 0.619 11.041 1.00 92.75 88 VAL A CA 1
ATOM 645 C C . VAL A 1 88 ? -11.735 0.934 12.389 1.00 92.75 88 VAL A C 1
ATOM 647 O O . VAL A 1 88 ? -11.087 1.467 13.289 1.00 92.75 88 VAL A O 1
ATOM 650 N N . GLN A 1 89 ? -13.000 0.565 12.581 1.00 91.81 89 GLN A N 1
ATOM 651 C CA . GLN A 1 89 ? -13.677 0.681 13.874 1.00 91.81 89 GLN A CA 1
ATOM 652 C C . GLN A 1 89 ? -13.071 -0.252 14.932 1.00 91.81 89 GLN A C 1
ATOM 654 O O . GLN A 1 89 ? -12.958 0.143 16.093 1.00 91.81 89 GLN A O 1
ATOM 659 N N . ALA A 1 90 ? -12.608 -1.441 14.537 1.00 92.00 90 ALA A N 1
ATOM 660 C CA . ALA A 1 90 ? -11.891 -2.364 15.419 1.00 92.00 90 ALA A CA 1
ATOM 661 C C . ALA A 1 90 ? -10.500 -1.851 15.850 1.00 92.00 90 ALA A C 1
ATOM 663 O O . ALA A 1 90 ? -9.935 -2.362 16.823 1.00 92.00 90 ALA A O 1
ATOM 664 N N . VAL A 1 91 ? -9.962 -0.842 15.153 1.00 91.56 91 VAL A N 1
ATOM 665 C CA . VAL A 1 91 ? -8.655 -0.215 15.406 1.00 91.56 91 VAL A CA 1
ATOM 666 C C . VAL A 1 91 ? -8.845 1.268 15.782 1.00 91.56 91 VAL A C 1
ATOM 668 O O . VAL A 1 91 ? -8.685 2.165 14.947 1.00 91.56 91 VAL A O 1
ATOM 671 N N . PRO A 1 92 ? -9.231 1.568 17.039 1.00 88.25 92 PRO A N 1
ATOM 672 C CA . PRO A 1 92 ? -9.463 2.943 17.488 1.00 88.25 92 PRO A CA 1
ATOM 673 C C . PRO A 1 92 ? -8.194 3.799 17.467 1.00 88.25 92 PRO A C 1
ATOM 675 O O . PRO A 1 92 ? -8.230 4.954 17.042 1.00 88.25 92 PRO A O 1
ATOM 678 N N . ASP A 1 93 ? -7.075 3.212 17.877 1.00 89.38 93 ASP A N 1
ATOM 679 C CA . ASP A 1 93 ? -5.773 3.854 17.995 1.00 89.38 93 ASP A CA 1
ATOM 680 C C . ASP A 1 93 ? -4.652 2.871 17.621 1.00 89.38 93 ASP A C 1
ATOM 682 O O . ASP A 1 93 ? -4.877 1.669 17.448 1.00 89.38 93 ASP A O 1
ATOM 686 N N . VAL A 1 94 ? -3.429 3.383 17.479 1.00 89.12 94 VAL A N 1
ATOM 687 C CA . VAL A 1 94 ? -2.272 2.540 17.155 1.00 89.12 94 VAL A CA 1
ATOM 688 C C . VAL A 1 94 ? -1.941 1.571 18.290 1.00 89.12 94 VAL A C 1
ATOM 690 O O . VAL A 1 94 ? -1.590 0.433 18.011 1.00 89.12 94 VAL A O 1
ATOM 693 N N . ASP A 1 95 ? -2.110 1.970 19.550 1.00 89.88 95 ASP A N 1
ATOM 694 C CA . ASP A 1 95 ? -1.769 1.169 20.732 1.00 89.88 95 ASP A CA 1
ATOM 695 C C . ASP A 1 95 ? -2.643 -0.075 20.892 1.00 89.88 95 ASP A C 1
ATOM 697 O O . ASP A 1 95 ? -2.221 -1.094 21.443 1.00 89.88 95 ASP A O 1
ATOM 701 N N . SER A 1 96 ? -3.852 -0.021 20.343 1.00 85.94 96 SER A N 1
ATOM 702 C CA 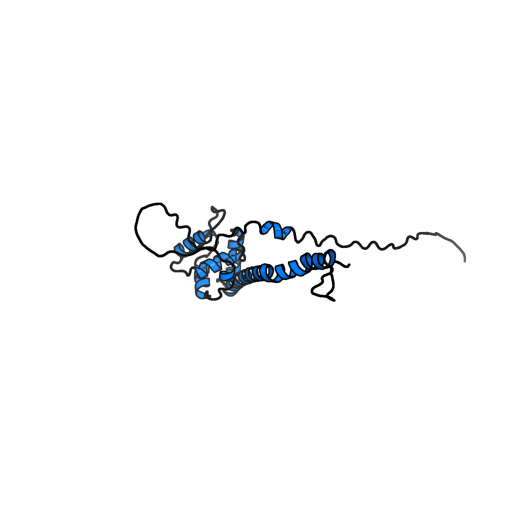. SER A 1 96 ? -4.848 -1.076 20.387 1.00 85.94 96 SER A CA 1
ATOM 703 C C . SER A 1 96 ? -4.379 -2.323 19.641 1.00 85.94 96 SER A C 1
ATOM 705 O O . SER A 1 96 ? -4.653 -3.455 20.053 1.00 85.94 96 SER A O 1
ATOM 707 N N . VAL A 1 97 ? -3.634 -2.119 18.562 1.00 85.94 97 VAL A N 1
ATOM 708 C CA . VAL A 1 97 ? -3.097 -3.177 17.712 1.00 85.94 97 VAL A CA 1
ATOM 709 C C . VAL A 1 97 ? -1.591 -3.293 17.875 1.00 85.94 97 VAL A C 1
ATOM 711 O O . VAL A 1 97 ? -1.085 -4.410 17.907 1.00 85.94 97 VAL A O 1
ATOM 714 N N . TRP A 1 98 ? -0.885 -2.181 18.068 1.00 88.50 98 TRP A N 1
ATOM 715 C CA . TRP A 1 98 ? 0.569 -2.034 18.051 1.00 88.50 98 TRP A CA 1
ATOM 716 C C . TRP A 1 98 ? 1.091 -1.240 19.263 1.00 88.50 98 TRP A C 1
ATOM 718 O O . TRP A 1 98 ? 1.446 -0.063 19.145 1.00 88.50 98 TRP A O 1
ATOM 728 N N . PRO A 1 99 ? 1.196 -1.900 20.429 1.00 83.31 99 PRO A N 1
ATOM 729 C CA . PRO A 1 99 ? 1.759 -1.292 21.621 1.00 83.31 99 PRO A CA 1
ATOM 730 C C . PRO A 1 99 ? 3.261 -1.008 21.463 1.00 83.31 99 PRO A C 1
ATOM 732 O O . PRO A 1 99 ? 3.967 -1.681 20.705 1.00 83.31 99 PRO A O 1
ATOM 735 N N . ASP A 1 100 ? 3.743 -0.015 22.214 1.00 82.81 100 ASP A N 1
ATOM 736 C CA . ASP A 1 100 ? 5.100 0.560 22.148 1.00 82.81 100 ASP A CA 1
ATOM 737 C C . ASP A 1 100 ? 6.260 -0.437 22.336 1.00 82.81 100 ASP A C 1
ATOM 739 O O . ASP A 1 100 ? 7.404 -0.139 22.003 1.00 82.81 100 ASP A O 1
ATOM 743 N N . ASN A 1 101 ? 5.995 -1.638 22.850 1.00 81.25 101 ASN A N 1
ATOM 744 C CA . ASN A 1 101 ? 7.007 -2.670 23.070 1.00 81.25 101 ASN A CA 1
ATOM 745 C C . ASN A 1 101 ? 7.373 -3.479 21.809 1.00 81.25 101 ASN A C 1
ATOM 747 O O . ASN A 1 101 ? 8.243 -4.348 21.884 1.00 81.25 101 ASN A O 1
ATOM 751 N N . PHE A 1 102 ? 6.737 -3.218 20.662 1.00 76.56 102 PHE A N 1
ATOM 752 C CA . PHE A 1 102 ? 7.007 -3.913 19.399 1.00 76.56 102 PHE A CA 1
ATOM 753 C C . PHE A 1 102 ? 7.683 -2.989 18.379 1.00 76.56 102 PHE A C 1
ATOM 755 O O . PHE A 1 102 ? 7.088 -2.014 17.924 1.00 76.56 102 PHE A O 1
ATOM 762 N N . GLY A 1 103 ? 8.904 -3.332 17.955 1.00 75.56 103 GLY A N 1
ATOM 763 C CA . GLY A 1 103 ? 9.653 -2.547 16.960 1.00 75.56 103 GLY A CA 1
ATOM 764 C C . GLY A 1 103 ? 9.162 -2.697 15.513 1.00 75.56 103 GLY A C 1
ATOM 765 O O . GLY A 1 103 ? 9.390 -1.817 14.694 1.00 75.56 103 GLY A O 1
ATOM 766 N N . SER A 1 104 ? 8.484 -3.798 15.184 1.00 80.06 104 SER A N 1
ATOM 767 C CA . SER A 1 104 ? 7.859 -4.026 13.875 1.00 80.06 104 SER A CA 1
ATOM 768 C C . SER A 1 104 ? 6.607 -4.884 14.048 1.00 80.06 104 SER A C 1
ATOM 770 O O . SER A 1 104 ? 6.523 -5.655 15.007 1.00 80.06 104 SER A O 1
ATOM 772 N N . MET A 1 105 ? 5.653 -4.764 13.129 1.00 83.19 105 MET A N 1
ATOM 773 C CA . MET A 1 105 ? 4.454 -5.594 13.096 1.00 83.19 105 MET A CA 1
ATOM 774 C C . MET A 1 105 ? 4.329 -6.266 11.745 1.00 83.19 105 MET A C 1
ATOM 776 O O . MET A 1 105 ? 4.335 -5.602 10.706 1.00 83.19 105 MET A O 1
ATOM 780 N N . GLN A 1 106 ? 4.181 -7.586 11.766 1.00 82.75 106 GLN A N 1
ATOM 781 C CA . GLN A 1 106 ? 3.854 -8.330 10.563 1.00 82.75 106 GLN A CA 1
ATOM 782 C C . GLN A 1 106 ? 2.347 -8.311 10.318 1.00 82.75 106 GLN A C 1
ATOM 784 O O . GLN A 1 106 ? 1.538 -8.134 11.230 1.00 82.75 106 GLN A O 1
ATOM 789 N N . ARG A 1 107 ? 1.961 -8.541 9.064 1.00 83.88 107 ARG A N 1
ATOM 790 C CA . ARG A 1 107 ? 0.552 -8.565 8.665 1.00 83.88 107 ARG A CA 1
ATOM 791 C C . ARG A 1 107 ? -0.260 -9.622 9.416 1.00 83.88 107 ARG A C 1
ATOM 793 O O . ARG A 1 107 ? -1.377 -9.338 9.828 1.00 83.88 107 ARG A O 1
ATOM 800 N N . GLU A 1 108 ? 0.289 -10.823 9.602 1.00 85.06 108 GLU A N 1
ATOM 801 C CA . GLU A 1 108 ? -0.412 -11.909 10.304 1.00 85.06 108 GLU A CA 1
ATOM 802 C C . GLU A 1 108 ? -0.627 -11.575 11.789 1.00 85.06 108 GLU A C 1
ATOM 804 O O . GLU A 1 108 ? -1.699 -11.835 12.337 1.00 85.06 108 GLU A O 1
ATOM 809 N N . ASP A 1 109 ? 0.344 -10.906 12.421 1.00 87.19 109 ASP A N 1
ATOM 810 C CA . ASP A 1 109 ? 0.206 -10.414 13.795 1.00 87.19 109 ASP A CA 1
ATOM 811 C C . ASP A 1 109 ? -0.899 -9.359 13.886 1.00 87.19 109 ASP A C 1
ATOM 813 O O . ASP A 1 109 ? -1.751 -9.422 14.775 1.00 87.19 109 ASP A O 1
ATOM 817 N N . PHE A 1 110 ? -0.920 -8.411 12.941 1.00 88.88 110 PHE A N 1
ATOM 818 C CA . PHE A 1 110 ? -1.973 -7.402 12.848 1.00 88.88 110 PHE A CA 1
ATOM 819 C C . PHE A 1 110 ? -3.348 -8.054 12.683 1.00 88.88 110 PHE A C 1
ATOM 821 O O . PHE A 1 110 ? -4.265 -7.771 13.454 1.00 88.88 110 PHE A O 1
ATOM 828 N N . ARG A 1 111 ? -3.480 -8.990 11.737 1.00 89.94 111 ARG A N 1
ATOM 829 C CA . ARG A 1 111 ? -4.720 -9.732 11.482 1.00 89.94 111 ARG A CA 1
ATOM 830 C C . ARG A 1 111 ? -5.200 -10.476 12.715 1.00 89.94 111 ARG A C 1
ATOM 832 O O . ARG A 1 111 ? -6.371 -10.365 13.075 1.00 89.94 111 ARG A O 1
ATOM 839 N N . THR A 1 112 ? -4.302 -11.194 13.382 1.00 89.94 112 THR A N 1
ATOM 840 C CA . THR A 1 112 ? -4.614 -11.937 14.605 1.00 89.94 112 THR A CA 1
ATOM 841 C C . THR A 1 112 ? -5.170 -11.003 15.678 1.00 89.94 112 THR A C 1
ATOM 843 O O . THR A 1 112 ? -6.215 -11.288 16.260 1.00 89.94 112 THR A O 1
ATOM 846 N N . ARG A 1 113 ? -4.535 -9.847 15.896 1.00 90.88 113 ARG A N 1
ATOM 847 C CA . ARG A 1 113 ? -4.968 -8.866 16.905 1.00 90.88 113 ARG A CA 1
ATOM 848 C C . ARG A 1 113 ? -6.295 -8.196 16.556 1.00 90.88 113 ARG A C 1
ATOM 850 O O . ARG A 1 113 ? -7.138 -8.020 17.431 1.00 90.88 113 ARG A O 1
ATOM 857 N N . VAL A 1 114 ? -6.508 -7.857 15.287 1.00 92.69 114 VAL A N 1
ATOM 858 C CA . VAL A 1 114 ? -7.776 -7.286 14.808 1.00 92.69 114 VAL A CA 1
ATOM 859 C C . VAL A 1 114 ? -8.918 -8.294 14.969 1.00 92.69 114 VAL A C 1
ATOM 861 O O . VAL A 1 114 ? -9.967 -7.960 15.524 1.00 92.69 114 VAL A O 1
ATOM 864 N N . LYS A 1 115 ? -8.702 -9.556 14.578 1.00 92.69 115 LYS A N 1
ATOM 865 C CA . LYS A 1 115 ? -9.696 -10.627 14.746 1.00 92.69 115 LYS A CA 1
ATOM 866 C C . LYS A 1 115 ? -10.000 -10.933 16.210 1.00 92.69 115 LYS A C 1
ATOM 868 O O . LYS A 1 115 ? -11.156 -11.191 16.528 1.00 92.69 115 LYS A O 1
ATOM 873 N N . GLN A 1 116 ? -9.006 -10.867 17.097 1.00 90.94 116 GLN A N 1
ATOM 874 C CA . GLN A 1 116 ? -9.211 -11.021 18.543 1.00 90.94 116 GLN A CA 1
ATOM 875 C C . GLN A 1 116 ? -10.136 -9.948 19.133 1.00 90.94 116 GLN A C 1
ATOM 877 O O . GLN A 1 116 ? -10.796 -10.211 20.134 1.00 90.94 116 GLN A O 1
ATOM 882 N N . ARG A 1 117 ? -10.193 -8.754 18.531 1.00 87.44 117 ARG A N 1
ATOM 883 C CA . ARG A 1 117 ? -11.009 -7.636 19.024 1.00 87.44 117 ARG A CA 1
ATOM 884 C C . ARG A 1 117 ? -12.447 -7.671 18.531 1.00 87.44 117 ARG A C 1
ATOM 886 O O . ARG A 1 117 ? -13.359 -7.534 19.338 1.00 87.44 117 ARG A O 1
ATOM 893 N N . ALA A 1 118 ? -12.642 -7.802 17.223 1.00 84.94 118 ALA A N 1
ATOM 894 C CA . ALA A 1 118 ? -13.956 -7.601 16.612 1.00 84.94 118 ALA A CA 1
ATOM 895 C C . ALA A 1 118 ? -14.622 -8.890 16.111 1.00 84.94 118 ALA A C 1
ATOM 897 O O . ALA A 1 118 ? -15.827 -8.879 15.890 1.00 84.94 118 ALA A O 1
ATOM 898 N N . GLY A 1 119 ? -13.882 -10.005 16.005 1.00 81.94 119 GLY A N 1
ATOM 899 C CA . GLY A 1 119 ? -14.398 -11.292 15.520 1.00 81.94 119 GLY A CA 1
ATOM 900 C C . GLY A 1 119 ? -14.872 -11.258 14.056 1.00 81.94 119 GLY A C 1
ATOM 901 O O . GLY A 1 119 ? -15.303 -10.233 13.554 1.00 81.94 119 GLY A O 1
ATOM 902 N N . ASN A 1 120 ? -14.770 -12.383 13.336 1.00 87.00 120 ASN A N 1
ATOM 903 C CA . 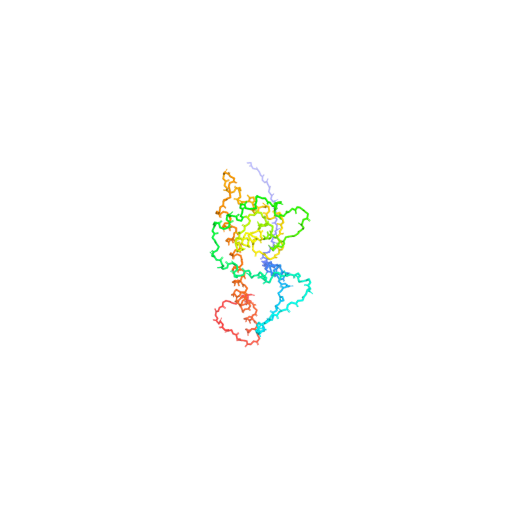ASN A 1 120 ? -15.320 -12.576 11.975 1.00 87.00 120 ASN A CA 1
ATOM 904 C C . ASN A 1 120 ? -15.159 -11.409 10.968 1.00 87.00 120 ASN A C 1
ATOM 906 O O . ASN A 1 120 ? -16.040 -11.165 10.149 1.00 87.00 120 ASN A O 1
ATOM 910 N N . LEU A 1 121 ? -14.019 -10.717 10.985 1.00 92.31 121 LEU A N 1
ATOM 911 C CA . LEU A 1 121 ? -13.687 -9.714 9.974 1.00 92.31 121 LEU A CA 1
ATOM 912 C C . LEU A 1 121 ? -13.081 -10.366 8.726 1.00 92.31 121 LEU A C 1
ATOM 914 O O . LEU A 1 121 ? -12.351 -11.360 8.825 1.00 92.31 121 LEU A O 1
ATOM 918 N N . GLU A 1 122 ? -13.367 -9.791 7.557 1.00 91.56 122 GLU A N 1
ATOM 919 C CA . GLU A 1 122 ? -12.849 -10.272 6.278 1.00 91.56 122 GLU A CA 1
ATOM 920 C C . GLU A 1 122 ? -11.332 -10.055 6.171 1.00 91.56 122 GLU A C 1
ATOM 922 O O . GLU A 1 122 ? -10.824 -8.945 6.334 1.00 91.56 122 GLU A O 1
ATOM 927 N N . ASP A 1 123 ? -10.597 -11.113 5.818 1.00 90.50 123 ASP A N 1
ATOM 928 C CA . ASP A 1 123 ? -9.135 -11.065 5.704 1.00 90.50 123 ASP A CA 1
ATOM 929 C C . ASP A 1 123 ? -8.643 -10.068 4.654 1.00 90.50 123 ASP A C 1
ATOM 931 O O . ASP A 1 123 ? -7.648 -9.378 4.872 1.00 90.50 123 ASP A O 1
ATOM 935 N N . ARG A 1 124 ? -9.365 -9.930 3.538 1.00 89.75 124 ARG A N 1
ATOM 936 C CA . ARG A 1 124 ? -9.016 -8.981 2.472 1.00 89.75 124 ARG A CA 1
ATOM 937 C C . ARG A 1 124 ? -9.161 -7.528 2.915 1.00 89.75 124 ARG A C 1
ATOM 939 O O . ARG A 1 124 ? -8.347 -6.685 2.526 1.00 89.75 124 ARG A O 1
ATOM 946 N N . ALA A 1 125 ? -10.166 -7.238 3.740 1.00 92.88 125 ALA A N 1
ATOM 947 C CA . ALA A 1 125 ? -10.366 -5.917 4.318 1.00 92.88 125 ALA A CA 1
ATOM 948 C C . ALA A 1 125 ? -9.249 -5.585 5.313 1.00 92.88 125 ALA A C 1
ATOM 950 O O . ALA A 1 125 ? -8.621 -4.532 5.201 1.00 92.88 125 ALA A O 1
ATOM 951 N N . ILE A 1 126 ? -8.920 -6.522 6.211 1.00 92.44 126 ILE A N 1
ATOM 952 C CA . ILE A 1 126 ? -7.802 -6.383 7.157 1.00 92.44 126 ILE A CA 1
ATOM 953 C C . ILE A 1 126 ? -6.490 -6.117 6.414 1.00 92.44 126 ILE A C 1
ATOM 955 O O . ILE A 1 126 ? -5.759 -5.184 6.753 1.00 92.44 126 ILE A O 1
ATOM 959 N N . ASP A 1 127 ? -6.204 -6.908 5.382 1.00 89.00 127 ASP A N 1
ATOM 960 C CA . ASP A 1 127 ? -4.984 -6.779 4.589 1.00 89.00 127 ASP A CA 1
ATOM 961 C C . ASP A 1 127 ? -4.926 -5.436 3.850 1.00 89.00 127 ASP A C 1
ATOM 963 O O . ASP A 1 127 ? -3.863 -4.821 3.767 1.00 89.00 127 ASP A O 1
ATOM 967 N N . SER A 1 128 ? -6.060 -4.953 3.337 1.00 90.69 128 SER A N 1
ATOM 968 C CA . SER A 1 128 ? -6.141 -3.662 2.646 1.00 90.69 128 SER A CA 1
ATOM 969 C C . SER A 1 128 ? -5.881 -2.489 3.584 1.00 90.69 128 SER A C 1
ATOM 971 O O . SER A 1 128 ? -5.121 -1.585 3.230 1.00 90.69 128 SER A O 1
ATOM 973 N N . ILE A 1 129 ? -6.425 -2.539 4.802 1.00 91.88 129 ILE A N 1
ATOM 974 C CA . ILE A 1 129 ? -6.126 -1.564 5.854 1.00 91.88 129 ILE A CA 1
ATOM 975 C C . ILE A 1 129 ? -4.649 -1.633 6.245 1.00 91.88 129 ILE A C 1
ATOM 977 O O . ILE A 1 129 ? -3.976 -0.603 6.252 1.00 91.88 129 ILE A O 1
ATOM 981 N N . PHE A 1 130 ? -4.096 -2.826 6.466 1.00 89.94 130 PHE A N 1
ATOM 982 C CA . PHE A 1 130 ? -2.676 -2.974 6.790 1.00 89.94 130 PHE A CA 1
ATOM 983 C C . PHE A 1 130 ? -1.763 -2.397 5.696 1.00 89.94 130 PHE A C 1
ATOM 985 O O . PHE A 1 130 ? -0.819 -1.660 5.982 1.00 89.94 130 PHE A O 1
ATOM 992 N N . ASN A 1 131 ? -2.060 -2.685 4.426 1.00 87.62 131 ASN A N 1
ATOM 993 C CA . ASN A 1 131 ? -1.276 -2.193 3.293 1.00 87.62 131 ASN A CA 1
ATOM 994 C C . ASN A 1 131 ? -1.370 -0.667 3.135 1.00 87.62 131 ASN A C 1
ATOM 996 O O . ASN A 1 131 ? -0.412 -0.042 2.671 1.00 87.62 131 ASN A O 1
ATOM 1000 N N . SER A 1 132 ? -2.480 -0.053 3.551 1.00 87.38 132 SER A N 1
ATOM 1001 C CA . SER A 1 132 ? -2.637 1.403 3.522 1.00 87.38 132 SER A CA 1
ATOM 1002 C C . SER A 1 132 ? -1.675 2.126 4.478 1.00 87.38 132 SER A C 1
ATOM 1004 O O . SER A 1 132 ? -1.131 3.165 4.102 1.00 87.38 132 SER A O 1
ATOM 1006 N N . PHE A 1 133 ? -1.351 1.539 5.641 1.00 85.81 133 PHE A N 1
ATOM 1007 C CA . PHE A 1 133 ? -0.391 2.119 6.595 1.00 85.81 133 PHE A CA 1
ATOM 1008 C C . PHE A 1 133 ? 1.012 2.261 6.016 1.00 85.81 133 PHE A C 1
ATOM 1010 O O . PHE A 1 133 ? 1.748 3.180 6.383 1.00 85.81 133 PHE A O 1
ATOM 1017 N N . ASN A 1 134 ? 1.373 1.361 5.098 1.00 74.56 134 ASN A N 1
ATOM 1018 C CA . ASN A 1 134 ? 2.682 1.365 4.462 1.00 74.56 134 ASN A CA 1
ATOM 1019 C C . ASN A 1 134 ? 2.739 2.100 3.126 1.00 74.56 134 ASN A C 1
ATOM 1021 O O . ASN A 1 134 ? 3.716 1.941 2.385 1.00 74.56 134 ASN A O 1
ATOM 1025 N N . LYS A 1 135 ? 1.662 2.802 2.745 1.00 71.62 135 LYS A N 1
ATOM 1026 C CA . LYS A 1 135 ? 1.496 3.334 1.383 1.00 71.62 135 LYS A CA 1
ATOM 1027 C C . LYS A 1 135 ? 1.747 2.240 0.328 1.00 71.62 135 LYS A C 1
ATOM 1029 O O . LYS A 1 135 ? 2.347 2.487 -0.706 1.00 71.62 135 LYS A O 1
ATOM 1034 N N . ALA A 1 136 ? 1.337 1.004 0.628 1.00 67.50 136 ALA A N 1
ATOM 1035 C CA . ALA A 1 136 ? 1.560 -0.196 -0.179 1.00 67.50 136 ALA A CA 1
ATOM 1036 C C . ALA A 1 136 ? 3.024 -0.587 -0.473 1.00 67.50 136 ALA A C 1
ATOM 1038 O O . ALA A 1 136 ? 3.282 -1.408 -1.358 1.00 67.50 136 ALA A O 1
ATOM 1039 N N . THR A 1 137 ? 3.993 -0.064 0.281 1.00 65.75 137 THR A N 1
ATOM 1040 C CA . THR A 1 137 ? 5.384 -0.527 0.198 1.00 65.75 137 THR A CA 1
ATOM 1041 C C . THR A 1 137 ? 5.591 -1.829 0.992 1.00 65.75 137 THR A C 1
ATOM 1043 O O . THR A 1 137 ? 4.774 -2.210 1.830 1.00 65.75 137 THR A O 1
ATOM 1046 N N . TYR A 1 138 ? 6.670 -2.564 0.701 1.00 60.19 138 TYR A N 1
ATOM 1047 C CA . TYR A 1 138 ? 7.050 -3.794 1.423 1.00 60.19 138 TYR A CA 1
ATOM 1048 C C . TYR A 1 138 ? 7.959 -3.513 2.636 1.00 60.19 138 TYR A C 1
ATOM 1050 O O . TYR A 1 138 ? 8.214 -4.387 3.461 1.00 60.19 138 TYR A O 1
ATOM 1058 N N . ILE A 1 139 ? 8.480 -2.291 2.746 1.00 58.19 139 ILE A N 1
ATOM 1059 C CA . ILE A 1 139 ? 9.487 -1.932 3.741 1.00 58.19 139 ILE A CA 1
ATOM 1060 C C . ILE A 1 139 ? 8.749 -1.640 5.040 1.00 58.19 139 ILE A C 1
ATOM 1062 O O . ILE A 1 139 ? 7.972 -0.703 5.060 1.00 58.19 139 ILE A O 1
ATOM 1066 N N . VAL A 1 140 ? 8.934 -2.495 6.051 1.00 62.91 140 VAL A N 1
ATOM 1067 C CA . VAL A 1 140 ? 8.513 -2.366 7.463 1.00 62.91 140 VAL A CA 1
ATOM 1068 C C . VAL A 1 140 ? 7.624 -1.150 7.760 1.00 62.91 140 VAL A C 1
ATOM 1070 O O . VAL A 1 140 ? 8.099 -0.017 7.744 1.00 62.91 140 VAL A O 1
ATOM 1073 N N . VAL A 1 141 ? 6.352 -1.397 8.091 1.00 71.19 141 VAL A N 1
ATOM 1074 C CA . VAL A 1 141 ? 5.441 -0.339 8.550 1.00 71.19 141 VAL A CA 1
ATOM 107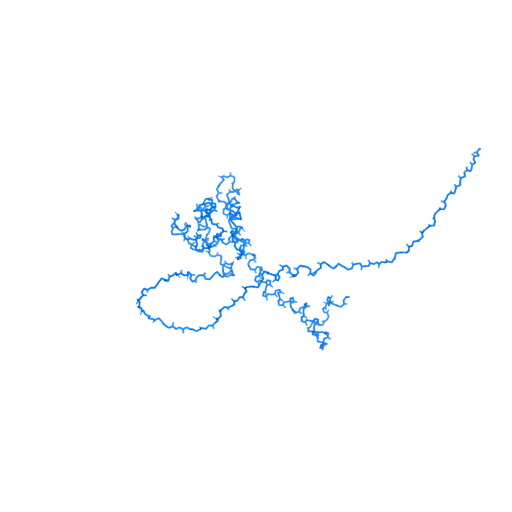5 C C . VAL A 1 141 ? 6.061 0.336 9.771 1.00 71.19 141 VAL A C 1
ATOM 1077 O O . VAL A 1 141 ? 6.452 -0.337 10.720 1.00 71.19 141 VAL A O 1
ATOM 1080 N N . ASP A 1 142 ? 6.162 1.659 9.756 1.00 80.25 142 ASP A N 1
ATOM 1081 C CA . ASP A 1 142 ? 6.532 2.402 10.953 1.00 80.25 142 ASP A CA 1
ATOM 1082 C C . ASP A 1 142 ? 5.284 2.645 11.810 1.00 80.25 142 ASP A C 1
ATOM 1084 O O . ASP A 1 142 ? 4.221 3.026 11.303 1.00 80.25 142 ASP A O 1
ATOM 1088 N N . ARG A 1 143 ? 5.417 2.462 13.126 1.00 85.12 143 ARG A N 1
ATOM 1089 C CA . ARG A 1 143 ? 4.334 2.711 14.081 1.00 85.12 143 ARG A CA 1
ATOM 1090 C C . ARG A 1 143 ? 3.847 4.157 13.987 1.00 85.12 143 ARG A C 1
ATOM 1092 O O . ARG A 1 143 ? 2.643 4.394 14.071 1.00 85.12 143 ARG A O 1
ATOM 1099 N N . SER A 1 144 ? 4.754 5.111 13.759 1.00 85.88 144 SER A N 1
ATOM 1100 C CA . SER A 1 144 ? 4.380 6.522 13.607 1.00 85.88 144 SER A CA 1
ATOM 1101 C C . SER A 1 144 ? 3.508 6.761 12.364 1.00 85.88 144 SER A C 1
ATOM 1103 O O . SER A 1 144 ? 2.483 7.434 12.464 1.00 85.88 144 SER A O 1
ATOM 1105 N N . SER A 1 145 ? 3.827 6.111 11.238 1.00 83.00 145 SER A N 1
ATOM 1106 C CA . SER A 1 145 ? 3.030 6.153 10.001 1.00 83.00 145 SER A CA 1
ATOM 1107 C C . SER A 1 145 ? 1.647 5.529 10.191 1.00 83.00 145 SER A C 1
ATOM 1109 O O . SER A 1 145 ? 0.645 6.063 9.711 1.00 83.00 145 SER A O 1
ATOM 1111 N N . CYS A 1 146 ? 1.561 4.419 10.931 1.00 87.50 146 CYS A N 1
ATOM 1112 C CA . CYS A 1 146 ? 0.283 3.800 11.283 1.00 87.50 146 CYS A CA 1
ATOM 1113 C C . CYS A 1 146 ? -0.581 4.758 12.122 1.00 87.50 146 CYS A C 1
ATOM 1115 O O . CYS A 1 146 ? -1.735 5.021 11.779 1.00 87.50 146 CYS A O 1
ATOM 1117 N N . ALA A 1 147 ? 0.001 5.358 13.164 1.00 89.75 147 ALA A N 1
ATOM 1118 C CA . ALA A 1 147 ? -0.678 6.329 14.017 1.00 89.75 147 ALA A CA 1
ATOM 1119 C C . ALA A 1 147 ? -1.144 7.573 13.243 1.00 89.75 147 ALA A C 1
ATOM 1121 O O . ALA A 1 147 ? -2.269 8.036 13.437 1.00 89.75 147 ALA A O 1
ATOM 1122 N N . GLU A 1 148 ? -0.306 8.101 12.348 1.00 88.94 148 GLU A N 1
ATOM 1123 C CA . GLU A 1 148 ? -0.649 9.227 11.477 1.00 88.94 148 GLU A CA 1
ATOM 1124 C C . GLU A 1 148 ? -1.797 8.872 10.529 1.00 88.94 148 GLU A C 1
ATOM 1126 O O . GLU A 1 148 ? -2.740 9.649 10.387 1.00 88.94 148 GLU A O 1
ATOM 1131 N N . THR A 1 149 ? -1.767 7.677 9.941 1.00 89.44 149 THR A N 1
ATOM 1132 C CA . THR A 1 149 ? -2.810 7.205 9.025 1.00 89.44 149 THR A CA 1
ATOM 1133 C C . THR A 1 149 ? -4.152 7.058 9.746 1.00 89.44 149 THR A C 1
ATOM 1135 O O . THR A 1 149 ? -5.145 7.633 9.299 1.00 89.44 149 THR A O 1
ATOM 1138 N N . ILE A 1 150 ? -4.184 6.391 10.906 1.00 90.31 150 ILE A N 1
ATOM 1139 C CA . ILE A 1 150 ? -5.403 6.253 11.725 1.00 90.31 150 ILE A CA 1
ATOM 1140 C C . ILE A 1 150 ? -5.937 7.633 12.127 1.00 90.31 150 ILE A C 1
ATOM 1142 O O . ILE A 1 150 ? -7.135 7.903 12.011 1.00 90.31 150 ILE A O 1
ATOM 1146 N N . ARG A 1 151 ? -5.048 8.537 12.557 1.00 89.75 151 ARG A N 1
ATOM 1147 C CA . ARG A 1 151 ? -5.411 9.918 12.894 1.00 89.75 151 ARG A CA 1
ATOM 1148 C C . ARG A 1 151 ? -5.987 10.653 11.686 1.00 89.75 151 ARG A C 1
ATOM 1150 O O . ARG A 1 151 ? -6.972 11.366 11.840 1.00 89.75 151 ARG A O 1
ATOM 1157 N N . SER A 1 152 ? -5.420 10.474 10.494 1.00 89.38 152 SER A N 1
ATOM 1158 C CA . SER A 1 152 ? -5.908 11.120 9.272 1.00 89.38 152 SER A CA 1
ATOM 1159 C C . SER A 1 152 ? -7.339 10.700 8.930 1.00 89.38 152 SER A C 1
ATOM 1161 O O . SER A 1 152 ? -8.153 11.551 8.577 1.00 89.38 152 SER A O 1
ATOM 1163 N N . TRP A 1 153 ? -7.691 9.426 9.122 1.00 90.44 153 TRP A N 1
ATOM 1164 C CA . TRP A 1 153 ? -9.038 8.919 8.849 1.00 90.44 153 TRP A CA 1
ATOM 1165 C C . TRP A 1 153 ? -10.095 9.495 9.786 1.00 90.44 153 TRP A C 1
ATOM 1167 O O . TRP A 1 153 ? -11.219 9.733 9.354 1.00 90.44 153 TRP A O 1
ATOM 1177 N N . ARG A 1 154 ? -9.727 9.755 11.044 1.00 88.19 154 ARG A N 1
ATOM 1178 C CA . ARG A 1 154 ? -10.632 10.293 12.073 1.00 88.19 154 ARG A CA 1
ATOM 1179 C C . ARG A 1 154 ? -10.698 11.820 12.081 1.00 88.19 154 ARG A C 1
ATOM 1181 O O . ARG A 1 154 ? -11.756 12.389 12.296 1.00 88.19 154 ARG A O 1
ATOM 1188 N N . ASN A 1 155 ? -9.588 12.497 11.790 1.00 87.19 155 ASN A N 1
ATOM 1189 C CA . ASN A 1 155 ? -9.533 13.964 11.739 1.00 87.19 155 ASN A CA 1
ATOM 1190 C C . ASN A 1 155 ? -10.159 14.552 10.467 1.00 87.19 155 ASN A C 1
ATOM 1192 O O . ASN A 1 155 ? -10.288 15.768 10.352 1.00 87.19 155 ASN A O 1
ATOM 1196 N N . SER A 1 156 ? -10.489 13.703 9.494 1.00 80.44 156 SER A N 1
ATOM 1197 C CA . SER A 1 156 ? -11.131 14.129 8.251 1.00 80.44 156 SER A CA 1
ATOM 1198 C C . SER A 1 156 ? -12.614 14.461 8.428 1.00 80.44 156 SER A C 1
ATOM 1200 O O . SER A 1 156 ? -13.179 15.135 7.570 1.00 80.44 156 SER A O 1
ATOM 1202 N N . ASP A 1 157 ? -13.239 14.002 9.514 1.00 77.69 157 ASP A N 1
ATOM 1203 C CA . ASP A 1 157 ? -14.627 14.304 9.846 1.00 77.69 157 ASP A CA 1
ATOM 1204 C C . ASP A 1 157 ? -14.694 15.312 11.013 1.00 77.69 157 ASP A C 1
ATOM 1206 O O . ASP A 1 157 ? -14.103 15.061 12.068 1.00 77.69 157 ASP A O 1
ATOM 1210 N N . PRO A 1 158 ? -15.418 16.441 10.878 1.00 72.69 158 PRO A N 1
ATOM 1211 C CA . PRO A 1 158 ? -15.668 17.373 11.979 1.00 72.69 158 PRO A CA 1
ATOM 1212 C C . PRO A 1 158 ? -16.290 16.737 13.234 1.00 72.69 158 PRO A C 1
ATOM 1214 O O . PRO A 1 158 ? -16.164 17.299 14.321 1.00 72.69 158 PRO A O 1
ATOM 1217 N N . GLN A 1 159 ? -16.968 15.595 13.097 1.00 77.06 159 GLN A N 1
ATOM 1218 C CA . GLN A 1 159 ? -17.624 14.871 14.192 1.00 77.06 159 GLN A CA 1
ATOM 1219 C C . GLN A 1 159 ? -16.697 13.851 14.879 1.00 77.06 159 GLN A C 1
ATOM 1221 O O . GLN A 1 159 ? -17.083 13.248 15.878 1.00 77.06 159 GLN A O 1
ATOM 1226 N N . GLY A 1 160 ? -15.465 13.675 14.384 1.00 71.06 160 GLY A N 1
ATOM 1227 C CA . GLY A 1 160 ? -14.501 12.697 14.904 1.00 71.06 160 GLY A CA 1
ATOM 1228 C C . GLY A 1 160 ? -14.802 11.247 14.505 1.00 71.06 160 GLY A C 1
ATOM 1229 O O . GLY A 1 160 ? -14.159 10.320 15.011 1.00 71.06 160 GLY A O 1
ATOM 1230 N N . GLU A 1 161 ? -15.769 11.043 13.609 1.00 83.44 161 GLU A N 1
ATOM 1231 C CA . GLU A 1 161 ? -16.073 9.745 13.018 1.00 83.44 161 GLU A CA 1
ATOM 1232 C C . GLU A 1 161 ? -15.024 9.338 11.971 1.00 83.44 161 GLU A C 1
ATOM 1234 O O . GLU A 1 161 ? -14.205 10.130 11.501 1.00 83.44 161 GLU A O 1
ATOM 1239 N N . VAL A 1 162 ? -15.002 8.049 11.628 1.00 86.75 162 VAL A N 1
ATOM 1240 C CA . VAL A 1 162 ? -14.098 7.532 10.595 1.00 86.75 162 VAL A CA 1
ATOM 1241 C C . VAL A 1 162 ? -14.626 7.955 9.227 1.00 86.75 162 VAL A C 1
ATOM 1243 O O . VAL A 1 162 ? -15.662 7.469 8.780 1.00 86.75 162 VAL A O 1
ATOM 1246 N N . SER A 1 163 ? -13.877 8.801 8.521 1.00 88.75 163 SER A N 1
ATOM 1247 C CA . SER A 1 163 ? -14.212 9.179 7.150 1.00 88.75 163 SER A CA 1
ATOM 1248 C C . SER A 1 163 ? -13.818 8.075 6.170 1.00 88.75 163 SER A C 1
ATOM 1250 O O . SER A 1 163 ? -12.636 7.891 5.857 1.00 88.75 163 SER A O 1
ATOM 1252 N N . MET A 1 164 ? -14.810 7.366 5.623 1.00 90.31 164 MET A N 1
ATOM 1253 C CA . MET A 1 164 ? -14.567 6.337 4.602 1.00 90.31 164 MET A CA 1
ATOM 1254 C C . MET A 1 164 ? -13.945 6.889 3.322 1.00 90.31 164 MET A C 1
ATOM 1256 O O . MET A 1 164 ? -13.178 6.190 2.665 1.00 90.31 164 MET A O 1
ATOM 1260 N N . ASN A 1 165 ? -14.192 8.159 2.995 1.00 89.81 165 ASN A N 1
ATOM 1261 C CA . ASN A 1 165 ? -13.525 8.806 1.869 1.00 89.81 165 ASN A CA 1
ATOM 1262 C C . ASN A 1 165 ? -12.000 8.842 2.070 1.00 89.81 165 ASN A C 1
ATOM 1264 O O . ASN A 1 165 ? -11.241 8.516 1.160 1.00 89.81 165 ASN A O 1
ATOM 1268 N N . SER A 1 166 ? -11.544 9.168 3.281 1.00 88.12 166 SER A N 1
ATOM 1269 C CA . SER A 1 166 ? -10.117 9.200 3.609 1.00 88.12 166 SER A CA 1
ATOM 1270 C C . SER A 1 166 ? -9.497 7.804 3.642 1.00 88.12 166 SER A C 1
ATOM 1272 O O . SER A 1 166 ? -8.387 7.626 3.143 1.00 88.12 166 SER A O 1
ATOM 1274 N N . VAL A 1 167 ? -10.224 6.801 4.148 1.00 90.38 167 VAL A N 1
ATOM 1275 C CA . VAL A 1 167 ? -9.800 5.388 4.099 1.00 90.38 167 VAL A CA 1
ATOM 1276 C C . VAL A 1 167 ? -9.614 4.935 2.648 1.00 90.38 167 VAL A C 1
ATOM 1278 O O . VAL A 1 167 ? -8.544 4.448 2.272 1.00 90.38 167 VAL A O 1
ATOM 1281 N N . ASN A 1 168 ? -10.622 5.170 1.806 1.00 89.88 168 ASN A N 1
ATOM 1282 C CA . ASN A 1 168 ? -10.597 4.788 0.398 1.00 89.88 168 ASN A CA 1
ATOM 1283 C C . ASN A 1 168 ? -9.508 5.528 -0.382 1.00 89.88 168 ASN A C 1
A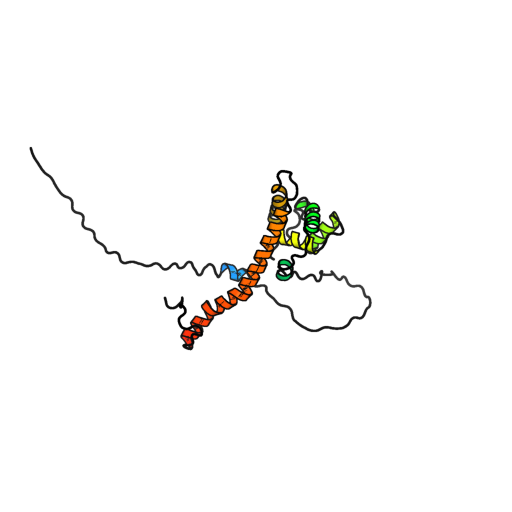TOM 1285 O O . ASN A 1 168 ? -8.833 4.914 -1.208 1.00 89.88 168 ASN A O 1
ATOM 1289 N N . LEU A 1 169 ? -9.255 6.804 -0.079 1.00 89.44 169 LEU A N 1
ATOM 1290 C CA . LEU A 1 169 ? -8.165 7.564 -0.688 1.00 89.44 169 LEU A CA 1
ATOM 1291 C C . LEU A 1 169 ? -6.785 7.000 -0.313 1.00 89.44 169 LEU A C 1
ATOM 1293 O O . LEU A 1 169 ? -5.918 6.893 -1.183 1.00 89.44 169 LEU A O 1
ATOM 1297 N N . SER A 1 170 ? -6.574 6.600 0.947 1.00 88.00 170 SER A N 1
ATOM 1298 C CA . SER A 1 170 ? -5.322 5.966 1.387 1.00 88.00 170 SER A CA 1
ATOM 1299 C C . SER A 1 170 ? -5.079 4.630 0.682 1.00 88.00 170 SER A C 1
ATOM 1301 O O . SER A 1 170 ? -3.981 4.392 0.171 1.00 88.00 170 SER A O 1
ATOM 1303 N N . ILE A 1 171 ? -6.103 3.772 0.606 1.00 90.44 171 ILE A N 1
ATOM 1304 C CA . ILE A 1 171 ? -6.021 2.485 -0.099 1.00 90.44 171 ILE A CA 1
ATOM 1305 C C . ILE A 1 171 ? -5.763 2.722 -1.589 1.00 90.44 171 ILE A C 1
ATOM 1307 O O . ILE A 1 171 ? -4.839 2.137 -2.153 1.00 90.44 171 ILE A O 1
ATOM 1311 N N . PHE A 1 172 ? -6.528 3.617 -2.221 1.00 89.94 172 PHE A N 1
ATOM 1312 C CA . PHE A 1 172 ? -6.378 3.960 -3.633 1.00 89.94 172 PHE A CA 1
ATOM 1313 C C . PHE A 1 172 ? -4.973 4.474 -3.953 1.00 89.94 172 PHE A C 1
ATOM 1315 O O . PHE A 1 172 ? -4.351 4.001 -4.903 1.00 89.94 172 PHE A O 1
ATOM 1322 N N . GLY A 1 173 ? -4.435 5.380 -3.132 1.00 87.06 173 GLY A N 1
ATOM 1323 C CA . GLY A 1 173 ? -3.068 5.876 -3.277 1.00 87.06 173 GLY A CA 1
ATOM 1324 C C . GLY A 1 173 ? -2.038 4.746 -3.257 1.00 87.06 173 GLY A C 1
ATOM 1325 O O . GLY A 1 173 ? -1.160 4.701 -4.120 1.00 87.06 173 GLY A O 1
ATOM 1326 N N . GLY A 1 174 ? -2.187 3.787 -2.339 1.00 86.19 174 GLY A N 1
ATOM 1327 C CA . GLY A 1 174 ? -1.352 2.585 -2.298 1.00 86.19 174 GLY A CA 1
ATOM 1328 C C . GLY A 1 174 ? -1.486 1.715 -3.555 1.00 86.19 174 GLY A C 1
ATOM 1329 O O . GLY A 1 174 ? -0.480 1.320 -4.147 1.00 86.19 174 GLY A O 1
ATOM 1330 N N . ARG A 1 175 ? -2.715 1.464 -4.025 1.00 88.94 175 ARG A N 1
ATOM 1331 C CA . ARG A 1 175 ? -2.965 0.682 -5.252 1.00 88.94 175 ARG A CA 1
ATOM 1332 C C . ARG A 1 175 ? -2.316 1.323 -6.479 1.00 88.94 175 ARG A C 1
ATOM 1334 O O . ARG A 1 175 ? -1.636 0.638 -7.240 1.00 88.94 175 ARG A O 1
ATOM 1341 N N . VAL A 1 176 ? -2.471 2.639 -6.646 1.00 89.00 176 VAL A N 1
ATOM 1342 C CA . VAL A 1 176 ? -1.870 3.395 -7.758 1.00 89.00 176 VAL A CA 1
ATOM 1343 C C . VAL A 1 176 ? -0.348 3.299 -7.736 1.00 89.00 176 VAL A C 1
ATOM 1345 O O . VAL A 1 176 ? 0.258 3.122 -8.790 1.00 89.00 176 VAL A O 1
ATOM 1348 N N . GLN A 1 177 ? 0.282 3.363 -6.561 1.00 87.38 177 GLN A N 1
ATOM 1349 C CA . GLN A 1 177 ? 1.736 3.214 -6.450 1.00 87.38 177 GLN A CA 1
ATOM 1350 C C . GLN A 1 177 ? 2.206 1.827 -6.891 1.00 87.38 177 GLN A C 1
ATOM 1352 O O . GLN A 1 177 ? 3.168 1.726 -7.651 1.00 87.38 177 GLN A O 1
ATOM 1357 N N . VAL A 1 178 ? 1.511 0.765 -6.480 1.00 87.69 178 VAL A N 1
ATOM 1358 C CA . VAL A 1 178 ? 1.865 -0.608 -6.872 1.00 87.69 178 VAL A CA 1
ATOM 1359 C C . VAL A 1 178 ? 1.650 -0.841 -8.365 1.00 87.69 178 VAL A C 1
ATOM 1361 O O . VAL A 1 178 ? 2.544 -1.355 -9.039 1.00 87.69 178 VAL A O 1
ATOM 1364 N N . ILE A 1 179 ? 0.500 -0.430 -8.907 1.00 87.75 179 ILE A N 1
ATOM 1365 C CA . ILE A 1 179 ? 0.206 -0.550 -10.343 1.00 87.75 179 ILE A CA 1
ATOM 1366 C C . ILE A 1 179 ? 1.206 0.278 -11.157 1.00 87.75 179 ILE A C 1
ATOM 1368 O O . ILE A 1 179 ? 1.746 -0.204 -12.151 1.00 87.75 179 ILE A O 1
ATOM 1372 N N . GLY A 1 180 ? 1.503 1.502 -10.716 1.00 86.44 180 GLY A N 1
ATOM 1373 C CA . GLY A 1 180 ? 2.479 2.383 -11.349 1.00 86.44 180 GLY A CA 1
ATOM 1374 C C . GLY A 1 180 ? 3.888 1.793 -11.344 1.00 86.44 180 GLY A C 1
ATOM 1375 O O . GLY A 1 180 ? 4.546 1.784 -12.382 1.00 86.44 180 GLY A O 1
ATOM 1376 N N . ALA A 1 181 ? 4.333 1.233 -10.217 1.00 86.38 181 ALA A N 1
ATOM 1377 C CA . ALA A 1 181 ? 5.617 0.542 -10.122 1.00 86.38 181 ALA A CA 1
ATOM 1378 C C . ALA A 1 181 ? 5.672 -0.676 -11.055 1.00 86.38 181 ALA A C 1
ATOM 1380 O O . ALA A 1 181 ? 6.669 -0.879 -11.747 1.00 86.38 181 ALA A O 1
ATOM 1381 N N . TRP A 1 182 ? 4.592 -1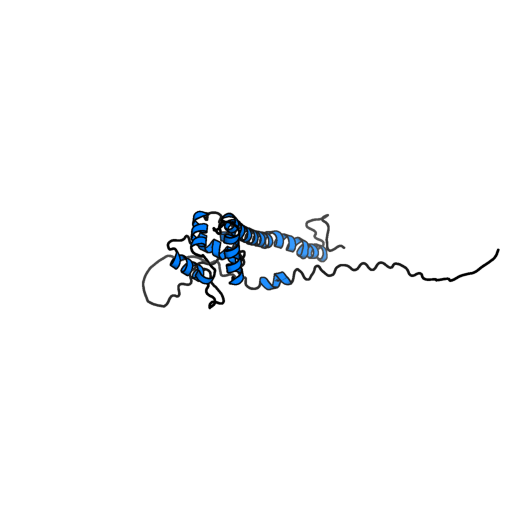.456 -11.133 1.00 86.75 182 TRP A N 1
ATOM 1382 C CA . TRP A 1 182 ? 4.503 -2.588 -12.052 1.00 86.75 182 TRP A CA 1
ATOM 1383 C C . TRP A 1 182 ? 4.572 -2.145 -13.520 1.00 86.75 182 TRP A C 1
ATOM 1385 O O . TRP A 1 182 ? 5.360 -2.701 -14.286 1.00 86.75 182 TRP A O 1
ATOM 1395 N N . LEU A 1 183 ? 3.819 -1.113 -13.914 1.00 87.00 183 LEU A N 1
ATOM 1396 C CA . LEU A 1 183 ? 3.860 -0.553 -15.272 1.00 87.00 183 LEU A CA 1
ATOM 1397 C C . LEU A 1 183 ? 5.241 0.012 -15.605 1.00 87.00 183 LEU A C 1
ATOM 1399 O O . LEU A 1 183 ? 5.756 -0.205 -16.703 1.00 87.00 183 LEU A O 1
ATOM 1403 N N . PHE A 1 184 ? 5.873 0.693 -14.652 1.00 86.69 184 PHE A N 1
ATOM 1404 C CA . PHE A 1 184 ? 7.221 1.215 -14.823 1.00 86.69 184 PHE A CA 1
ATOM 1405 C C . PHE A 1 184 ? 8.228 0.083 -15.056 1.00 86.69 184 PHE A C 1
ATOM 1407 O O . PHE A 1 184 ? 9.016 0.135 -15.997 1.00 86.69 184 PHE A O 1
ATOM 1414 N N . LEU A 1 185 ? 8.176 -0.975 -14.246 1.00 85.75 185 LEU A N 1
ATOM 1415 C CA . LEU A 1 185 ? 9.117 -2.088 -14.344 1.00 85.75 185 LEU A CA 1
ATOM 1416 C C . LEU A 1 185 ? 8.882 -2.997 -15.549 1.00 85.75 185 LEU A C 1
ATOM 1418 O O . LEU A 1 185 ? 9.846 -3.588 -16.016 1.00 85.75 185 LEU A O 1
ATOM 1422 N N . ASN A 1 186 ? 7.660 -3.118 -16.065 1.00 82.88 186 ASN A N 1
ATOM 1423 C CA . ASN A 1 186 ? 7.377 -4.028 -17.182 1.00 82.88 186 ASN A CA 1
ATOM 1424 C C . ASN A 1 186 ? 7.350 -3.312 -18.538 1.00 82.88 186 ASN A C 1
ATOM 1426 O O . ASN A 1 186 ? 7.851 -3.836 -19.533 1.00 82.88 186 ASN A O 1
ATOM 1430 N N . VAL A 1 187 ? 6.794 -2.101 -18.585 1.00 82.94 187 VAL A N 1
ATOM 1431 C CA . VAL A 1 187 ? 6.592 -1.357 -19.835 1.00 82.94 187 VAL A CA 1
ATOM 1432 C C . VAL A 1 187 ? 7.695 -0.325 -20.022 1.00 82.94 187 VAL A C 1
ATOM 1434 O O . VAL A 1 187 ? 8.407 -0.341 -21.028 1.00 82.94 187 VAL A O 1
ATOM 1437 N N . PHE A 1 188 ? 7.869 0.562 -19.039 1.00 84.69 188 PHE A N 1
ATOM 1438 C CA . PHE A 1 188 ? 8.823 1.660 -19.171 1.00 84.69 188 PHE A CA 1
ATOM 1439 C C . PHE A 1 188 ? 10.273 1.173 -19.139 1.00 84.69 188 PHE A C 1
ATOM 1441 O O . PHE A 1 188 ? 11.087 1.676 -19.905 1.00 84.69 188 PHE A O 1
ATOM 1448 N N . SER A 1 189 ? 10.605 0.175 -18.317 1.00 86.44 189 SER A N 1
ATOM 1449 C CA . SER A 1 189 ? 11.966 -0.367 -18.239 1.00 86.44 189 SER A CA 1
ATOM 1450 C C . SER A 1 189 ? 12.416 -0.964 -19.574 1.00 86.44 189 SER A C 1
ATOM 1452 O O . SER A 1 189 ? 13.532 -0.697 -20.000 1.00 86.44 189 SER A O 1
ATOM 1454 N N . SER A 1 190 ? 11.537 -1.688 -20.272 1.00 82.69 190 SER A N 1
ATOM 1455 C CA . SER A 1 190 ? 11.812 -2.285 -21.580 1.00 82.69 190 SER A CA 1
ATOM 1456 C C . SER A 1 190 ? 12.026 -1.204 -22.638 1.00 82.69 190 SER A C 1
ATOM 1458 O O . SER A 1 190 ? 12.986 -1.256 -23.409 1.00 82.69 190 SER A O 1
ATOM 1460 N N . PHE A 1 191 ? 11.175 -0.173 -22.630 1.00 84.00 191 PHE A N 1
ATOM 1461 C CA . PHE A 1 191 ? 11.330 0.995 -23.493 1.00 84.00 191 PHE A CA 1
ATOM 1462 C C . PHE A 1 191 ? 12.651 1.729 -23.211 1.00 84.00 191 PHE A C 1
ATOM 1464 O O . PHE A 1 191 ? 13.424 1.999 -24.128 1.00 84.00 191 PHE A O 1
ATOM 1471 N N . ALA A 1 192 ? 12.950 2.006 -21.943 1.00 83.44 192 ALA A N 1
ATOM 1472 C CA . ALA A 1 192 ? 14.170 2.680 -21.521 1.00 83.44 192 ALA A CA 1
ATOM 1473 C C . ALA A 1 192 ? 15.418 1.848 -21.846 1.00 83.44 192 ALA A C 1
ATOM 1475 O O . ALA A 1 192 ? 16.373 2.379 -22.400 1.00 83.44 192 ALA A O 1
ATOM 1476 N N . ALA A 1 193 ? 15.405 0.542 -21.580 1.00 85.44 193 ALA A N 1
ATOM 1477 C CA . ALA A 1 193 ? 16.496 -0.363 -21.922 1.00 85.44 193 ALA A CA 1
ATOM 1478 C C . ALA A 1 193 ? 16.769 -0.343 -23.429 1.00 85.44 193 ALA A C 1
ATOM 1480 O O . ALA A 1 193 ? 17.923 -0.250 -23.844 1.00 85.44 193 ALA A O 1
ATOM 1481 N N . TYR A 1 194 ? 15.723 -0.340 -24.257 1.00 82.25 194 TYR A N 1
ATOM 1482 C CA . TYR A 1 194 ? 15.886 -0.232 -25.699 1.00 82.25 194 TYR A CA 1
ATOM 1483 C C . TYR A 1 194 ? 16.447 1.136 -26.128 1.00 82.25 194 TYR A C 1
ATOM 1485 O O . TYR A 1 194 ? 17.482 1.190 -26.784 1.00 82.25 194 TYR A O 1
ATOM 1493 N N . PHE A 1 195 ? 15.819 2.251 -25.747 1.00 83.94 195 PHE A N 1
ATOM 1494 C CA . PHE A 1 195 ? 16.194 3.585 -26.245 1.00 83.94 195 PHE A CA 1
ATOM 1495 C C . PHE A 1 195 ? 17.447 4.190 -25.596 1.00 83.94 195 PHE A C 1
ATOM 1497 O O . PHE A 1 195 ? 18.106 5.025 -26.218 1.00 83.94 195 PHE A O 1
ATOM 1504 N N . ILE A 1 196 ? 17.759 3.821 -24.353 1.00 84.38 196 ILE A N 1
ATOM 1505 C CA . ILE A 1 196 ? 18.885 4.380 -23.587 1.00 84.38 196 ILE A CA 1
ATOM 1506 C C . ILE A 1 196 ? 20.109 3.465 -23.660 1.00 84.38 196 ILE A C 1
ATOM 1508 O O . ILE A 1 196 ? 21.229 3.962 -23.661 1.00 84.38 196 ILE A O 1
ATOM 1512 N N . ILE A 1 197 ? 19.930 2.144 -23.725 1.00 85.00 197 ILE A N 1
ATOM 1513 C CA . ILE A 1 197 ? 21.060 1.205 -23.668 1.00 85.00 197 ILE A CA 1
ATOM 1514 C C . ILE A 1 197 ? 21.263 0.518 -25.019 1.00 85.00 197 ILE A C 1
ATOM 1516 O O . ILE A 1 197 ? 22.343 0.613 -25.595 1.00 85.00 197 ILE A O 1
ATOM 1520 N N . LEU A 1 198 ? 20.239 -0.153 -25.554 1.00 85.81 198 LEU A N 1
ATOM 1521 C CA . LEU A 1 198 ? 20.411 -1.022 -26.720 1.00 85.81 198 LEU A CA 1
ATOM 1522 C C . LEU A 1 198 ? 20.601 -0.248 -28.030 1.00 85.81 198 LEU A C 1
ATOM 1524 O O . LEU A 1 198 ? 21.492 -0.577 -28.806 1.00 85.81 198 LEU A O 1
ATOM 1528 N N . ARG A 1 199 ? 19.793 0.785 -28.281 1.00 84.75 199 ARG A N 1
ATOM 1529 C CA . ARG A 1 199 ? 19.817 1.559 -29.531 1.00 84.75 199 ARG A CA 1
ATOM 1530 C C . ARG A 1 199 ? 21.168 2.259 -29.769 1.00 84.75 199 ARG A C 1
ATOM 1532 O O . ARG A 1 199 ? 21.676 2.109 -30.876 1.00 84.75 199 ARG A O 1
ATOM 1539 N N . PRO A 1 200 ? 21.814 2.912 -28.774 1.00 84.56 200 PRO A N 1
ATOM 1540 C CA . PRO A 1 200 ? 23.176 3.428 -28.946 1.00 84.56 200 PRO A CA 1
ATOM 1541 C C . PRO A 1 200 ? 24.208 2.342 -29.278 1.00 84.56 200 PRO A C 1
ATOM 1543 O O . PRO A 1 200 ? 25.083 2.563 -30.112 1.00 84.56 200 PRO A O 1
ATOM 1546 N N . ILE A 1 201 ? 24.110 1.163 -28.649 1.00 85.50 201 ILE A N 1
ATOM 1547 C CA . ILE A 1 201 ? 25.032 0.038 -28.884 1.00 85.50 201 ILE A CA 1
ATOM 1548 C C . ILE A 1 201 ? 24.852 -0.526 -30.300 1.00 85.50 201 ILE A C 1
ATOM 1550 O O . ILE A 1 201 ? 25.843 -0.798 -30.977 1.00 85.50 201 ILE A O 1
ATOM 1554 N N . LEU A 1 202 ? 23.606 -0.697 -30.750 1.00 86.19 202 LEU A N 1
ATOM 1555 C CA . LEU A 1 202 ? 23.285 -1.197 -32.090 1.00 86.19 202 LEU A CA 1
ATOM 1556 C C . LEU A 1 202 ? 23.760 -0.239 -33.188 1.00 86.19 202 LEU A C 1
ATOM 1558 O O . LEU A 1 202 ? 24.389 -0.673 -34.152 1.00 86.19 202 LEU A O 1
ATOM 1562 N N . ASP A 1 203 ? 23.522 1.056 -33.006 1.00 86.00 203 ASP A N 1
ATOM 1563 C CA . ASP A 1 203 ? 23.930 2.094 -33.951 1.00 86.00 203 ASP A CA 1
ATOM 1564 C C . ASP A 1 203 ? 25.462 2.225 -34.008 1.00 86.00 203 ASP A C 1
ATOM 1566 O O . ASP A 1 203 ? 26.046 2.163 -35.086 1.00 86.00 203 ASP A O 1
ATOM 1570 N N . SER A 1 204 ? 26.134 2.294 -32.851 1.00 85.00 204 SER A N 1
ATOM 1571 C CA . SER A 1 204 ? 27.587 2.526 -32.788 1.00 85.00 204 SER A CA 1
ATOM 1572 C C . SER A 1 204 ? 28.425 1.329 -33.244 1.00 85.00 204 SER A C 1
ATOM 1574 O O . SER A 1 204 ? 29.461 1.517 -33.876 1.00 85.00 204 SER A O 1
ATOM 1576 N N . ASN A 1 205 ? 28.011 0.099 -32.912 1.00 88.06 205 ASN A N 1
ATOM 1577 C CA . ASN A 1 205 ? 28.823 -1.097 -33.174 1.00 88.06 205 ASN A CA 1
ATOM 1578 C C . ASN A 1 205 ? 28.406 -1.856 -34.436 1.00 88.06 205 ASN A C 1
ATOM 1580 O O . ASN A 1 205 ? 29.234 -2.541 -35.031 1.00 88.06 205 ASN A O 1
ATOM 1584 N N . PHE A 1 206 ? 27.133 -1.769 -34.829 1.00 87.75 206 PHE A N 1
ATOM 1585 C CA . PHE A 1 206 ? 26.591 -2.546 -35.946 1.00 87.75 206 PHE A CA 1
ATOM 1586 C C . PHE A 1 206 ? 26.041 -1.668 -37.074 1.00 87.75 206 PHE A C 1
ATOM 1588 O O . PHE A 1 206 ? 25.731 -2.196 -38.139 1.00 87.75 206 PHE A O 1
ATOM 1595 N N . GLY A 1 207 ? 25.921 -0.349 -36.874 1.00 83.75 207 GLY A N 1
ATOM 1596 C CA . GLY A 1 207 ? 25.321 0.562 -37.854 1.00 83.75 207 GLY A CA 1
ATOM 1597 C C . GLY A 1 207 ? 23.828 0.310 -38.080 1.00 83.75 207 GLY A C 1
ATOM 1598 O O . GLY A 1 207 ? 23.286 0.705 -39.111 1.00 83.75 207 GLY A O 1
ATOM 1599 N N . ILE A 1 208 ? 23.167 -0.391 -37.153 1.00 83.06 208 ILE A N 1
ATOM 1600 C CA . ILE A 1 208 ? 21.756 -0.764 -37.264 1.00 83.06 208 ILE A CA 1
ATOM 1601 C C . ILE A 1 208 ? 20.942 0.152 -36.354 1.00 83.06 208 ILE A C 1
ATOM 1603 O O . ILE A 1 208 ? 21.024 0.057 -35.131 1.00 83.06 208 ILE A O 1
ATOM 1607 N N . ASP A 1 209 ? 20.092 0.980 -36.956 1.00 81.31 209 ASP A N 1
ATOM 1608 C CA . ASP A 1 209 ? 19.028 1.689 -36.249 1.00 81.31 209 ASP A CA 1
ATOM 1609 C C . ASP A 1 209 ? 17.684 1.095 -36.669 1.00 81.31 209 ASP A C 1
ATOM 1611 O O . ASP A 1 209 ? 17.263 1.231 -37.817 1.00 81.31 209 ASP A O 1
ATOM 1615 N N . LEU A 1 210 ? 16.998 0.422 -35.741 1.00 78.50 210 LEU A N 1
ATOM 1616 C CA . LEU A 1 210 ? 15.664 -0.125 -36.012 1.00 78.50 210 LEU A CA 1
ATOM 1617 C C . LEU A 1 210 ? 14.590 0.980 -36.050 1.00 78.50 210 LEU A C 1
ATOM 1619 O O . LEU A 1 210 ? 13.444 0.698 -36.390 1.00 78.50 210 LEU A O 1
ATOM 1623 N N . LEU A 1 211 ? 14.937 2.226 -35.698 1.00 81.19 211 LEU A N 1
ATOM 1624 C CA . LEU A 1 211 ? 14.060 3.399 -35.764 1.00 81.19 211 LEU A CA 1
ATOM 1625 C C . LEU A 1 211 ? 14.764 4.587 -36.446 1.00 81.19 211 LEU A C 1
ATOM 1627 O O . LEU A 1 211 ? 15.014 5.616 -35.805 1.00 81.19 211 LEU A O 1
ATOM 1631 N N . PRO A 1 212 ? 15.070 4.477 -37.751 1.00 77.00 212 PRO A N 1
ATOM 1632 C CA . PRO A 1 212 ? 15.762 5.533 -38.475 1.00 77.00 212 PRO A CA 1
ATOM 1633 C C . PRO A 1 212 ? 14.918 6.818 -38.504 1.00 77.00 212 PRO A C 1
ATOM 1635 O O . PRO A 1 212 ? 13.710 6.788 -38.731 1.00 77.00 212 PRO A O 1
ATOM 1638 N N . GLY A 1 213 ? 15.559 7.963 -38.255 1.00 77.00 213 GLY A N 1
ATOM 1639 C CA . GLY A 1 213 ? 14.919 9.287 -38.271 1.00 77.00 213 GLY A CA 1
ATOM 1640 C C . GLY A 1 213 ? 14.357 9.767 -36.928 1.00 77.00 213 GLY A C 1
ATOM 1641 O O . GLY A 1 213 ? 13.948 10.922 -36.824 1.00 77.00 213 GLY A O 1
ATOM 1642 N N . GLN A 1 214 ? 14.373 8.936 -35.881 1.00 80.19 214 GLN A N 1
ATOM 1643 C CA . GLN A 1 214 ? 14.035 9.392 -34.530 1.00 80.19 214 GLN A CA 1
ATOM 1644 C C . GLN A 1 214 ? 15.221 10.115 -33.878 1.00 80.19 214 GLN A C 1
ATOM 1646 O O . GLN A 1 214 ? 16.341 9.598 -33.970 1.00 80.19 214 GLN A O 1
ATOM 1651 N N . PRO A 1 215 ? 14.998 11.238 -33.161 1.00 79.19 215 PRO A N 1
ATOM 1652 C CA . PRO A 1 215 ? 16.056 11.969 -32.473 1.00 79.19 215 PRO A CA 1
ATOM 1653 C C . PRO A 1 215 ? 16.897 11.050 -31.584 1.00 79.19 215 PRO A C 1
ATOM 1655 O O . PRO A 1 215 ? 16.370 10.298 -30.758 1.00 79.19 215 PRO A O 1
ATOM 1658 N N . LYS A 1 216 ? 18.215 11.111 -31.766 1.00 82.88 216 LYS A N 1
ATOM 1659 C CA . LYS A 1 216 ? 19.196 10.360 -30.986 1.00 82.88 216 LYS A CA 1
ATOM 1660 C C . LYS A 1 216 ? 19.720 11.280 -29.894 1.00 82.88 216 LYS A C 1
ATOM 1662 O O . LYS A 1 216 ? 20.303 12.324 -30.168 1.00 82.88 216 LYS A O 1
ATOM 1667 N N . TRP A 1 217 ? 19.444 10.942 -28.639 1.00 79.06 217 TRP A N 1
ATOM 1668 C CA . TRP A 1 217 ? 19.831 11.796 -27.512 1.00 79.06 217 TRP A CA 1
ATOM 1669 C C . TRP A 1 217 ? 21.349 11.798 -27.274 1.00 79.06 217 TRP A C 1
ATOM 1671 O O . TRP A 1 217 ? 21.852 12.738 -26.661 1.00 79.06 217 TRP A O 1
ATOM 1681 N N . TRP A 1 218 ? 22.051 10.770 -27.765 1.00 82.38 218 TRP A N 1
ATOM 1682 C CA . TRP A 1 218 ? 23.500 10.590 -27.652 1.00 82.38 218 TRP A CA 1
ATOM 1683 C C . TRP A 1 218 ? 24.310 11.267 -28.766 1.00 82.38 218 TRP A C 1
ATOM 1685 O O . TRP A 1 218 ? 25.510 11.434 -28.595 1.00 82.38 218 TRP A O 1
ATOM 1695 N N . ASP A 1 219 ? 23.678 11.714 -29.854 1.00 77.88 219 ASP A N 1
ATOM 1696 C CA . ASP A 1 219 ? 24.345 12.405 -30.974 1.00 77.88 219 ASP A CA 1
ATOM 1697 C C . ASP A 1 219 ? 24.463 13.932 -30.749 1.00 77.88 219 ASP A C 1
ATOM 1699 O O . ASP A 1 219 ? 24.488 14.712 -31.703 1.00 77.88 219 ASP A O 1
ATOM 1703 N N . ARG A 1 220 ? 24.465 14.385 -29.486 1.00 62.41 220 ARG A N 1
ATOM 1704 C CA . ARG A 1 220 ? 24.520 15.809 -29.107 1.00 62.41 220 ARG A CA 1
ATOM 1705 C C . ARG A 1 220 ? 25.925 16.307 -28.805 1.00 62.41 220 ARG A C 1
ATOM 1707 O O . ARG A 1 220 ? 26.656 15.594 -28.088 1.00 62.41 220 ARG A O 1
#

pLDDT: mean 71.08, std 22.19, range [23.5, 94.31]

Organism: Polarella glacialis (NCBI:txid89957)

Secondary structure (DSSP, 8-state):
-----------------------TTSSHHHHHHHTT---------------------------------HHHHHH-----HHHHHHHHHH-SSHHHHS-TT-S---HHHHHHHHHHHHSS--HHHHHHHHHHHTTT-SS---HHHHHHHHHHHHHTSTTS---HHHHHHHHHHHHHHHHHHHHIIIIIHHHHIIIIIIHHHHHHHH---SSTTS--TT--